Protein 5GPY (pdb70)

B-factor: mean 56.39, std 20.47, range [24.89, 163.99]

Sequence (278 aa):
VPAALKRLAKYVIRGFYGIEHALALDILIRNSCVKEEDMLELLKFDRKQLRSVLNNLKGDKFIKCRMRVETAADGKTTRHNYYFINYRTLVNVVKYKLDHMRRRIETDERDSTNRASFKCPVCSSTFTDLEANQLFDPMTGTFRCTFCHTEVEEDTLLARFNEQIEPIYALLRETEDKYNVRDKKALLRLLDQHDQRGLGGILLEDIEEALPNSQKAVKALGDQILFVNRPDKKKILFFNDKSCQFSVDEEFQKLWRSVTVDSMDEEKIEEYLKRQGI

Foldseek 3Di:
DDPLLVVLVLVVCPPPHDPLLNLLVVVLSVPAKAWLVVSCVVVVDDPVRSVVSVVVCVVLPQKDWDWDWDQDPVRDIDITIIMHGDSVSNLVSVCVVLVVVLVVQVVVVVCLQQPQFKAAPPPGDTDGPVRQVVQADPVVRAGADPPPGGGIDGDNPNVVSCVVCVVSVVSSVVPPD/DDAQEALVSVLVVQVVCVVVVVDWDWPVVVCVNYPVVVVSVVVCPPQWDWDADPVRTIIIHGDDVPDDDDDDVVVVVVVVPDDDPVDDPVVVVVVCVVVPD

InterPro domains:
  IPR002853 Transcription initiation factor IIE subunit alpha, N-terminal [SM00531] (28-175)
  IPR013083 Zinc finger, RING/FYVE/PHD-type [G3DSA:3.30.40.10] (113-174)
  IPR013137 Zinc finger, TFIIB-type [PF08271] (127-175)
  IPR017919 Transcription factor TFE/TFIIEalpha HTH domain [PS51344] (14-104)
  IPR021600 Transcription factor TFIIE alpha subunit, C-terminal [PF11521] (354-439)
  IPR024550 TFIIEalpha/SarR/Rpc3 HTH domain [PF02002] (16-123)
  IPR039997 Transcription factor E [PTHR13097] (8-436)

GO terms:
  GO:0016251 RNA polymerase II general transcription initiation factor activity (F, IDA)
  GO:0006366 transcription by RNA polymerase II (P, IDA)
  GO:0005669 transcription factor TFIID complex (C, IDA)
  GO:0006367 transcription initiation at RNA polymerase II promoter (P, TAS)
  GO:0005654 nucleoplasm (C, TAS)
  GO:0005515 protein binding (F, IPI)
  GO:0005654 nucleoplasm (C, IDA)
  GO:0005634 nucleus (C, IDA)
  GO:0051123 RNA polymerase II preinitiation complex assembly (P, IDA)
  GO:0005634 nucleus (C, EXP)

Radius of gyration: 26.6 Å; Cα contacts (8 Å, |Δi|>4): 359; chains: 2; bounding box: 56×51×81 Å

Nearest PDB structures (foldseek):
  5gpy-assembly1_A  TM=1.006E+00  e=1.080E-33  Homo sapiens
  7nw0-assembly1_W  TM=7.782E-01  e=8.402E-28  Homo sapiens
  7o75-assembly1_W  TM=7.528E-01  e=1.476E-15  Saccharomyces cerevisiae S288C
  7o4l-assembly1_W  TM=7.516E-01  e=2.370E-15  Saccharomyces cerevisiae S288C
  5oqm-assembly1_W  TM=7.714E-01  e=2.534E-14  Saccharomyces cerevisiae

Structure (mmCIF, N/CA/C/O backbone):
data_5GPY
#
_entry.id   5GPY
#
_cell.length_a   51.520
_cell.length_b   69.200
_cell.length_c   116.530
_cell.angle_alpha   90.00
_cell.angle_beta   90.00
_cell.angle_gamma   90.00
#
_symmetry.space_group_name_H-M   'P 21 21 21'
#
loop_
_entity.id
_entity.type
_entity.pdbx_description
1 polymer 'General transcription factor IIE subunit 1'
2 polymer 'Transcription initiation factor IIE subunit beta'
3 non-polymer 'ZINC ION'
4 water water
#
loop_
_atom_site.group_PDB
_atom_site.id
_atom_site.type_symbol
_atom_site.label_atom_id
_atom_site.label_alt_id
_atom_site.label_comp_id
_atom_site.label_asym_id
_atom_site.label_entity_id
_atom_site.label_seq_id
_atom_site.pdbx_PDB_ins_code
_atom_site.Cartn_x
_atom_site.Cartn_y
_atom_site.Cartn_z
_atom_site.occupancy
_atom_site.B_iso_or_equiv
_atom_site.auth_seq_id
_atom_site.auth_comp_id
_atom_site.auth_asym_id
_atom_site.auth_atom_id
_atom_site.pdbx_PDB_model_num
ATOM 1 N N . VAL A 1 13 ? 60.969 13.518 21.050 1.00 74.91 10 VAL A N 1
ATOM 2 C CA . VAL A 1 13 ? 59.857 13.358 21.989 1.00 73.87 10 VAL A CA 1
ATOM 3 C C . VAL A 1 13 ? 59.436 11.900 22.120 1.00 72.59 10 VAL A C 1
ATOM 4 O O . VAL A 1 13 ? 59.048 11.276 21.136 1.00 75.37 10 VAL A O 1
ATOM 8 N N . PRO A 1 14 ? 59.512 11.356 23.344 1.00 69.32 11 PRO A N 1
ATOM 9 C CA . PRO A 1 14 ? 59.137 9.969 23.643 1.00 69.77 11 PRO A CA 1
ATOM 10 C C . PRO A 1 14 ? 57.735 9.635 23.152 1.00 68.09 11 PRO A C 1
ATOM 11 O O . PRO A 1 14 ? 56.826 10.453 23.301 1.00 65.18 11 PRO A O 1
ATOM 15 N N . ALA A 1 15 ? 57.570 8.448 22.576 1.00 69.05 12 ALA A N 1
ATOM 16 C CA . ALA A 1 15 ? 56.297 8.039 21.992 1.00 62.53 12 ALA A CA 1
ATOM 17 C C . ALA A 1 15 ? 55.169 8.036 23.024 1.00 61.05 12 ALA A C 1
ATOM 18 O O . ALA A 1 15 ? 54.020 8.359 22.699 1.00 62.68 12 ALA A O 1
ATOM 20 N N . ALA A 1 16 ? 55.505 7.679 24.262 1.00 57.33 13 ALA A N 1
ATOM 21 C CA . ALA A 1 16 ? 54.517 7.577 25.338 1.00 62.35 13 ALA A CA 1
ATOM 22 C C . ALA A 1 16 ? 53.949 8.940 25.738 1.00 60.72 13 ALA A C 1
ATOM 23 O O . ALA A 1 16 ? 52.791 9.036 26.124 1.00 62.40 13 ALA A O 1
ATOM 25 N N . LEU A 1 17 ? 54.772 9.983 25.653 1.00 61.18 14 LEU A N 1
ATOM 26 C CA . LEU A 1 17 ? 54.314 11.354 25.867 1.00 52.77 14 LEU A CA 1
ATOM 27 C C . LEU A 1 17 ? 53.330 11.766 24.797 1.00 49.79 14 LEU A C 1
ATOM 28 O O . LEU A 1 17 ? 52.327 12.425 25.072 1.00 45.82 14 LEU A O 1
ATOM 33 N N . LYS A 1 18 ? 53.640 11.398 23.558 1.00 46.63 15 LYS A N 1
ATOM 34 C CA . LYS A 1 18 ? 52.789 11.759 22.439 1.00 44.61 15 LYS A CA 1
ATOM 35 C C . LYS A 1 18 ? 51.448 11.076 22.613 1.00 38.72 15 LYS A C 1
ATOM 36 O O . LYS A 1 18 ? 50.402 11.689 22.416 1.00 37.64 15 LYS A O 1
ATOM 42 N N . ARG A 1 19 ? 51.485 9.806 22.999 1.00 39.44 16 ARG A N 1
ATOM 43 C CA . ARG A 1 19 ? 50.262 9.029 23.127 1.00 42.15 16 ARG A CA 1
ATOM 44 C C . ARG A 1 19 ? 49.411 9.556 24.276 1.00 43.95 16 ARG A C 1
ATOM 45 O O . ARG A 1 19 ? 48.202 9.667 24.143 1.00 42.23 16 ARG A O 1
ATOM 53 N N . LEU A 1 20 ? 50.043 9.882 25.401 1.00 45.17 17 LEU A N 1
ATOM 54 C CA . LEU A 1 20 ? 49.309 10.479 26.510 1.00 44.53 17 LEU A CA 1
ATOM 55 C C . LEU A 1 20 ? 48.529 11.694 26.046 1.00 36.77 17 LEU A C 1
ATOM 56 O O . LEU A 1 20 ? 47.320 11.776 26.259 1.00 37.12 17 LEU A O 1
ATOM 61 N N . ALA A 1 21 ? 49.216 12.630 25.400 1.00 35.07 18 ALA A N 1
ATOM 62 C CA . ALA A 1 21 ? 48.571 13.833 24.909 1.00 36.01 18 ALA A CA 1
ATOM 63 C C . ALA A 1 21 ? 47.449 13.518 23.916 1.00 41.84 18 ALA A C 1
ATOM 64 O O . ALA A 1 21 ? 46.386 14.157 23.957 1.00 34.62 18 ALA A O 1
ATOM 66 N N . LYS A 1 22 ? 47.668 12.539 23.038 1.00 42.57 19 LYS A N 1
ATOM 67 C CA . LYS A 1 22 ? 46.645 12.192 22.038 1.00 46.40 19 LYS A CA 1
ATOM 68 C C . LYS A 1 22 ? 45.405 11.583 22.698 1.00 44.87 19 LYS A C 1
ATOM 69 O O . LYS A 1 22 ? 44.270 11.890 22.332 1.00 43.42 19 LYS A O 1
ATOM 75 N N . TYR A 1 23 ? 45.629 10.700 23.659 1.00 42.15 20 TYR A N 1
ATOM 76 C CA . TYR A 1 23 ? 44.525 10.090 24.393 1.00 46.93 20 TYR A CA 1
ATOM 77 C C . TYR A 1 23 ? 43.731 11.148 25.160 1.00 42.42 20 TYR A C 1
ATOM 78 O O . TYR A 1 23 ? 42.496 11.215 25.066 1.00 39.05 20 TYR A O 1
ATOM 87 N N . VAL A 1 24 ? 44.444 11.978 25.912 1.00 39.78 21 VAL A N 1
ATOM 88 C CA . VAL A 1 24 ? 43.775 12.951 26.772 1.00 41.91 21 VAL A CA 1
ATOM 89 C C . VAL A 1 24 ? 42.989 13.976 25.921 1.00 38.82 21 VAL A C 1
ATOM 90 O O . VAL A 1 24 ? 41.857 14.333 26.244 1.00 35.25 21 VAL A O 1
ATOM 94 N N . ILE A 1 25 ? 43.555 14.408 24.805 1.00 30.04 22 ILE A N 1
ATOM 95 C CA . ILE A 1 25 ? 42.866 15.412 24.001 1.00 29.00 22 ILE A CA 1
ATOM 96 C C . ILE A 1 25 ? 41.584 14.825 23.414 1.00 33.41 22 ILE A C 1
ATOM 97 O O . ILE A 1 25 ? 40.589 15.533 23.272 1.00 39.26 22 ILE A O 1
ATOM 102 N N . ARG A 1 26 ? 41.584 13.531 23.107 1.00 36.96 23 ARG A N 1
ATOM 103 C CA . ARG A 1 26 ? 40.410 12.913 22.491 1.00 42.02 23 ARG A CA 1
ATOM 104 C C . ARG A 1 26 ? 39.327 12.673 23.530 1.00 42.40 23 ARG A C 1
ATOM 105 O O . ARG A 1 26 ? 38.132 12.827 23.261 1.00 44.67 23 ARG A O 1
ATOM 113 N N . GLY A 1 27 ? 39.757 12.278 24.721 1.00 41.14 24 GLY A N 1
ATOM 114 C CA . GLY A 1 27 ? 38.829 11.955 25.793 1.00 46.66 24 GLY A CA 1
ATOM 115 C C . GLY A 1 27 ? 38.093 13.144 26.390 1.00 42.07 24 GLY A C 1
ATOM 116 O O . GLY A 1 27 ? 36.913 13.027 26.757 1.00 45.32 24 GLY A O 1
ATOM 117 N N . PHE A 1 28 ? 38.773 14.286 26.482 1.00 38.95 25 PHE A N 1
ATOM 118 C CA . PHE A 1 28 ? 38.258 15.399 27.282 1.00 40.70 25 PHE A CA 1
ATOM 119 C C . PHE A 1 28 ? 38.064 16.717 26.528 1.00 43.65 25 PHE A C 1
ATOM 120 O O . PHE A 1 28 ? 37.565 17.679 27.109 1.00 48.65 25 PHE A O 1
ATOM 128 N N . TYR A 1 29 ? 38.428 16.749 25.242 1.00 33.28 26 TYR A N 1
ATOM 129 C CA . TYR A 1 29 ? 38.255 17.935 24.394 1.00 38.75 26 TYR A CA 1
ATOM 130 C C . TYR A 1 29 ? 37.579 17.516 23.068 1.00 44.87 26 TYR A C 1
ATOM 131 O O . TYR A 1 29 ? 37.498 16.331 22.757 1.00 51.44 26 TYR A O 1
ATOM 140 N N . GLY A 1 30 ? 37.069 18.470 22.302 1.00 46.15 27 GLY A N 1
ATOM 141 C CA . GLY A 1 30 ? 36.412 18.158 21.029 1.00 43.64 27 GLY A CA 1
ATOM 142 C C . GLY A 1 30 ? 37.301 17.642 19.887 1.00 36.73 27 GLY A C 1
ATOM 143 O O . GLY A 1 30 ? 38.528 17.589 20.000 1.00 38.95 27 GLY A O 1
ATOM 144 N N . ILE A 1 31 ? 36.663 17.224 18.792 1.00 46.34 28 ILE A N 1
ATOM 145 C CA . ILE A 1 31 ? 37.373 16.836 17.569 1.00 35.59 28 ILE A CA 1
ATOM 146 C C . ILE A 1 31 ? 38.332 17.943 17.143 1.00 34.15 28 ILE A C 1
ATOM 147 O O . ILE A 1 31 ? 39.479 17.687 16.770 1.00 34.80 28 ILE A O 1
ATOM 152 N N . GLU A 1 32 ? 37.849 19.182 17.206 1.00 32.40 29 GLU A N 1
ATOM 153 C CA . GLU A 1 32 ? 38.619 20.335 16.750 1.00 40.42 29 GLU A CA 1
ATOM 154 C C . GLU A 1 32 ? 39.937 20.450 17.463 1.00 39.64 29 GLU A C 1
ATOM 155 O O . GLU A 1 32 ? 40.945 20.822 16.869 1.00 32.05 29 GLU A O 1
ATOM 161 N N . HIS A 1 33 ? 39.911 20.150 18.757 1.00 32.91 30 HIS A N 1
ATOM 162 C CA . HIS A 1 33 ? 41.092 20.240 19.596 1.00 31.57 30 HIS A CA 1
ATOM 163 C C . HIS A 1 33 ? 42.066 19.135 19.236 1.00 31.97 30 HIS A C 1
ATOM 164 O O . HIS A 1 33 ? 43.277 19.348 19.212 1.00 30.31 30 HIS A O 1
ATOM 171 N N . ALA A 1 34 ? 41.533 17.947 18.970 1.00 26.73 31 ALA A N 1
ATOM 172 C CA . ALA A 1 34 ? 42.373 16.802 18.642 1.00 27.04 31 ALA A CA 1
ATOM 173 C C . ALA A 1 34 ? 43.130 17.051 17.346 1.00 34.18 31 ALA A C 1
ATOM 174 O O . ALA A 1 34 ? 44.335 16.769 17.264 1.00 31.51 31 ALA A O 1
ATOM 176 N N . LEU A 1 35 ? 42.425 17.576 16.339 1.00 29.01 32 LEU A N 1
ATOM 177 C CA . LEU A 1 35 ? 43.026 17.822 15.028 1.00 26.87 32 LEU A CA 1
ATOM 178 C C . LEU A 1 35 ? 44.057 18.918 15.082 1.00 29.85 32 LEU A C 1
ATOM 179 O O . LEU A 1 35 ? 45.118 18.801 14.460 1.00 32.21 32 LEU A O 1
ATOM 184 N N . ALA A 1 36 ? 43.766 19.978 15.838 1.00 30.96 33 ALA A N 1
ATOM 185 C CA . ALA A 1 36 ? 44.768 21.026 16.047 1.00 32.32 33 ALA A CA 1
ATOM 186 C C . ALA A 1 36 ? 46.001 20.442 16.717 1.00 36.47 33 ALA A C 1
ATOM 187 O O . ALA A 1 36 ? 47.132 20.687 16.286 1.00 31.74 33 ALA A O 1
ATOM 189 N N . LEU A 1 37 ? 45.800 19.657 17.773 1.00 36.13 34 LEU A N 1
ATOM 190 C CA . LEU A 1 37 ? 46.950 19.092 18.484 1.00 32.37 34 LEU A CA 1
ATOM 191 C C . LEU A 1 37 ? 47.782 18.127 17.611 1.00 31.94 34 LEU A C 1
ATOM 192 O O . LEU A 1 37 ? 48.986 18.019 17.800 1.00 34.73 34 LEU A O 1
ATOM 197 N N . ASP A 1 38 ? 47.142 17.423 16.674 1.00 28.67 35 ASP A N 1
ATOM 198 C CA . ASP A 1 38 ? 47.845 16.502 15.774 1.00 35.46 35 ASP A CA 1
ATOM 199 C C . ASP A 1 38 ? 48.977 17.191 15.009 1.00 33.19 35 ASP A C 1
ATOM 200 O O . ASP A 1 38 ? 50.018 16.598 14.724 1.00 30.54 35 ASP A O 1
ATOM 205 N N . ILE A 1 39 ? 48.740 18.446 14.666 1.00 32.78 36 ILE A N 1
ATOM 206 C CA . ILE A 1 39 ? 49.681 19.249 13.910 1.00 34.12 36 ILE A CA 1
ATOM 207 C C . ILE A 1 39 ? 50.895 19.550 14.765 1.00 36.90 36 ILE A C 1
ATOM 208 O O . ILE A 1 39 ? 52.042 19.475 14.309 1.00 35.53 36 ILE A O 1
ATOM 213 N N . LEU A 1 40 ? 50.627 19.868 16.024 1.00 30.62 37 LEU A N 1
ATOM 214 C CA . LEU A 1 40 ? 51.669 20.177 16.987 1.00 31.89 37 LEU A CA 1
ATOM 215 C C . LEU A 1 40 ? 52.411 18.919 17.422 1.00 34.67 37 LEU A C 1
ATOM 216 O O . LEU A 1 40 ? 53.486 18.996 18.006 1.00 43.72 37 LEU A O 1
ATOM 221 N N . ILE A 1 41 ? 51.837 17.752 17.148 1.00 35.62 38 ILE A N 1
ATOM 222 C CA . ILE A 1 41 ? 52.555 16.512 17.387 1.00 40.05 38 ILE A CA 1
ATOM 223 C C . ILE A 1 41 ? 53.439 16.179 16.186 1.00 46.54 38 ILE A C 1
ATOM 224 O O . ILE A 1 41 ? 54.580 15.777 16.357 1.00 52.95 38 ILE A O 1
ATOM 229 N N . ARG A 1 42 ? 52.921 16.379 14.977 1.00 42.66 39 ARG A N 1
ATOM 230 C CA . ARG A 1 42 ? 53.715 16.215 13.753 1.00 44.75 39 ARG A CA 1
ATOM 231 C C . ARG A 1 42 ? 54.937 17.119 13.717 1.00 38.93 39 ARG A C 1
ATOM 232 O O . ARG A 1 42 ? 56.006 16.719 13.274 1.00 38.66 39 ARG A O 1
ATOM 240 N N . ASN A 1 43 ? 54.755 18.364 14.141 1.00 38.84 40 ASN A N 1
ATOM 241 C CA . ASN A 1 43 ? 55.807 19.373 14.052 1.00 42.95 40 ASN A CA 1
ATOM 242 C C . ASN A 1 43 ? 56.039 20.014 15.420 1.00 47.37 40 ASN A C 1
ATOM 243 O O . ASN A 1 43 ? 55.087 20.258 16.149 1.00 49.73 40 ASN A O 1
ATOM 248 N N . SER A 1 44 ? 57.286 20.302 15.770 1.00 55.05 41 SER A N 1
ATOM 249 C CA . SER A 1 44 ? 57.570 20.825 17.105 1.00 60.47 41 SER A CA 1
ATOM 250 C C . SER A 1 44 ? 56.881 22.172 17.319 1.00 57.29 41 SER A C 1
ATOM 251 O O . SER A 1 44 ? 56.163 22.363 18.291 1.00 58.86 41 SER A O 1
ATOM 254 N N . CYS A 1 45 ? 57.069 23.078 16.372 1.00 52.90 42 CYS A N 1
ATOM 255 C CA . CYS A 1 45 ? 56.634 24.459 16.504 1.00 46.43 42 CYS A CA 1
ATOM 256 C C . CYS A 1 45 ? 55.870 24.890 15.237 1.00 48.84 42 CYS A C 1
ATOM 257 O O . CYS A 1 45 ? 56.419 24.785 14.144 1.00 43.36 42 CYS A O 1
ATOM 260 N N . VAL A 1 46 ? 54.618 25.345 15.357 1.00 38.46 43 VAL A N 1
ATOM 261 C CA . VAL A 1 46 ? 53.854 25.739 14.160 1.00 35.99 43 VAL A CA 1
ATOM 262 C C . VAL A 1 46 ? 53.147 27.101 14.266 1.00 39.60 43 VAL A C 1
ATOM 263 O O . VAL A 1 46 ? 52.506 27.413 15.276 1.00 40.04 43 VAL A O 1
ATOM 267 N N . LYS A 1 47 ? 53.287 27.905 13.217 1.00 35.55 44 LYS A N 1
ATOM 268 C CA . LYS A 1 47 ? 52.563 29.179 13.054 1.00 42.62 44 LYS A CA 1
ATOM 269 C C . LYS A 1 47 ? 51.053 28.990 13.065 1.00 37.78 44 LYS A C 1
ATOM 270 O O . LYS A 1 47 ? 50.540 28.081 12.425 1.00 38.50 44 LYS A O 1
ATOM 276 N N . GLU A 1 48 ? 50.341 29.865 13.768 1.00 43.02 45 GLU A N 1
ATOM 277 C CA . GLU A 1 48 ? 48.880 29.803 13.808 1.00 38.84 45 GLU A CA 1
ATOM 278 C C . GLU A 1 48 ? 48.288 29.881 12.397 1.00 34.09 45 GLU A C 1
ATOM 279 O O . GLU A 1 48 ? 47.351 29.152 12.062 1.00 38.29 45 GLU A O 1
ATOM 285 N N . GLU A 1 49 ? 48.849 30.762 11.576 1.00 36.52 46 GLU A N 1
ATOM 286 C CA . GLU A 1 49 ? 48.450 30.899 10.174 1.00 38.37 46 GLU A CA 1
ATOM 287 C C . GLU A 1 49 ? 48.580 29.593 9.393 1.00 39.93 46 GLU A C 1
ATOM 288 O O . GLU A 1 49 ? 47.690 29.225 8.619 1.00 38.37 46 GLU A O 1
ATOM 294 N N . ASP A 1 50 ? 49.690 28.887 9.586 1.00 37.28 47 ASP A N 1
ATOM 295 C CA . ASP A 1 50 ? 49.846 27.591 8.934 1.00 32.51 47 ASP A CA 1
ATOM 296 C C . ASP A 1 50 ? 48.816 26.614 9.448 1.00 35.56 47 ASP A C 1
ATOM 297 O O . ASP A 1 50 ? 48.231 25.873 8.660 1.00 36.52 47 ASP A O 1
ATOM 302 N N . MET A 1 51 ? 48.580 26.606 10.767 1.00 33.97 48 MET A N 1
ATOM 303 C CA . MET A 1 51 ? 47.562 25.719 11.316 1.00 28.14 48 MET A CA 1
ATOM 304 C C . MET A 1 51 ? 46.197 26.052 10.708 1.00 28.84 48 MET A C 1
ATOM 305 O O . MET A 1 51 ? 45.382 25.178 10.434 1.00 32.46 48 MET A O 1
ATOM 310 N N . LEU A 1 52 ? 45.953 27.338 10.520 1.00 31.79 49 LEU A N 1
ATOM 311 C CA . LEU A 1 52 ? 44.674 27.801 10.027 1.00 33.91 49 LEU A CA 1
ATOM 312 C C . LEU A 1 52 ? 44.436 27.270 8.621 1.00 35.85 49 LEU A C 1
ATOM 313 O O . LEU A 1 52 ? 43.391 26.696 8.332 1.00 38.33 49 LEU A O 1
ATOM 318 N N . GLU A 1 53 ? 45.435 27.413 7.763 1.00 34.12 50 GLU A N 1
ATOM 319 C CA . GLU A 1 53 ? 45.298 26.968 6.387 1.00 34.99 50 GLU A CA 1
ATOM 320 C C . GLU A 1 53 ? 45.180 25.462 6.299 1.00 34.64 50 GLU A C 1
ATOM 321 O O . GLU A 1 53 ? 44.475 24.942 5.444 1.00 38.21 50 GLU A O 1
ATOM 327 N N . LEU A 1 54 ? 45.861 24.756 7.189 1.00 33.39 51 LEU A N 1
ATOM 328 C CA . LEU A 1 54 ? 45.810 23.296 7.148 1.00 35.23 51 LEU A CA 1
ATOM 329 C C . LEU A 1 54 ? 44.441 22.796 7.562 1.00 34.77 51 LEU A C 1
ATOM 330 O O . LEU A 1 54 ? 43.885 21.920 6.922 1.00 38.43 51 LEU A O 1
ATOM 335 N N . LEU A 1 55 ? 43.901 23.357 8.638 1.00 34.65 52 LEU A N 1
ATOM 336 C CA . LEU A 1 55 ? 42.652 22.853 9.203 1.00 29.73 52 LEU A CA 1
ATOM 337 C C . LEU A 1 55 ? 41.387 23.338 8.481 1.00 34.90 52 LEU A C 1
ATOM 338 O O . LEU A 1 55 ? 40.360 22.672 8.545 1.00 34.69 52 LEU A O 1
ATOM 343 N N . LYS A 1 56 ? 41.467 24.504 7.826 1.00 31.08 53 LYS A N 1
ATOM 344 C CA . LYS A 1 56 ? 40.331 25.138 7.126 1.00 31.95 53 LYS A CA 1
ATOM 345 C C . LYS A 1 56 ? 39.260 25.625 8.098 1.00 35.05 53 LYS A C 1
ATOM 346 O O . LYS A 1 56 ? 38.107 25.864 7.711 1.00 36.46 53 LYS A O 1
ATOM 352 N N . PHE A 1 57 ? 39.646 25.756 9.363 1.00 33.42 54 PHE A N 1
ATOM 353 C CA . PHE A 1 57 ? 38.791 26.352 10.369 1.00 35.15 54 PHE A CA 1
ATOM 354 C C . PHE A 1 57 ? 38.566 27.812 10.047 1.00 37.40 54 PHE A C 1
ATOM 355 O O . PHE A 1 57 ? 39.365 28.428 9.344 1.00 40.32 54 PHE A O 1
ATOM 363 N N . ASP A 1 58 ? 37.490 28.375 10.583 1.00 43.88 55 ASP A N 1
ATOM 364 C CA . ASP A 1 58 ? 37.327 29.820 10.619 1.00 43.25 55 ASP A CA 1
ATOM 365 C C . ASP A 1 58 ? 38.391 30.397 11.564 1.00 42.60 55 ASP A C 1
ATOM 366 O O . ASP A 1 58 ? 38.881 29.699 12.453 1.00 41.52 55 ASP A O 1
ATOM 371 N N . ARG A 1 59 ? 38.772 31.654 11.363 1.00 47.39 56 ARG A N 1
ATOM 372 C CA . ARG A 1 59 ? 39.809 32.297 12.185 1.00 42.88 56 ARG A CA 1
ATOM 373 C C . ARG A 1 59 ? 39.474 32.335 13.696 1.00 45.78 56 ARG A C 1
ATOM 374 O O . ARG A 1 59 ? 40.289 31.928 14.537 1.00 45.94 56 ARG A O 1
ATOM 382 N N . LYS A 1 60 ? 38.284 32.819 14.038 1.00 46.71 57 LYS A N 1
ATOM 383 C CA . LYS A 1 60 ? 37.844 32.853 15.428 1.00 51.24 57 LYS A CA 1
ATOM 384 C C . LYS A 1 60 ? 37.686 31.446 15.985 1.00 53.63 57 LYS A C 1
ATOM 385 O O . LYS A 1 60 ? 37.997 31.192 17.155 1.00 51.96 57 LYS A O 1
ATOM 391 N N . GLN A 1 61 ? 37.209 30.527 15.151 1.00 50.38 58 GLN A N 1
ATOM 392 C CA . GLN A 1 61 ? 37.075 29.130 15.573 1.00 47.35 58 GLN A CA 1
ATOM 393 C C . GLN A 1 61 ? 38.410 28.531 16.012 1.00 46.55 58 GLN A C 1
ATOM 394 O O . GLN A 1 61 ? 38.486 27.863 17.037 1.00 42.81 58 GLN A O 1
ATOM 400 N N . LEU A 1 62 ? 39.465 28.762 15.234 1.00 47.38 59 LEU A N 1
ATOM 401 C CA . LEU A 1 62 ? 40.771 28.213 15.593 1.00 41.10 59 LEU A CA 1
ATOM 402 C C . LEU A 1 62 ? 41.323 28.884 16.840 1.00 40.05 59 LEU A C 1
ATOM 403 O O . LEU A 1 62 ? 41.791 28.205 17.748 1.00 38.92 59 LEU A O 1
ATOM 408 N N . ARG A 1 63 ? 41.278 30.214 16.864 1.00 41.00 60 ARG A N 1
ATOM 409 C CA . ARG A 1 63 ? 41.802 31.004 17.972 1.00 40.15 60 ARG A CA 1
ATOM 410 C C . ARG A 1 63 ? 41.171 30.564 19.295 1.00 44.61 60 ARG A C 1
ATOM 411 O O . ARG A 1 63 ? 41.856 30.422 20.310 1.00 40.12 60 ARG A O 1
ATOM 419 N N . SER A 1 64 ? 39.867 30.313 19.262 1.00 42.54 61 SER A N 1
ATOM 420 C CA . SER A 1 64 ? 39.147 29.813 20.424 1.00 48.12 61 SER A CA 1
ATOM 421 C C . SER 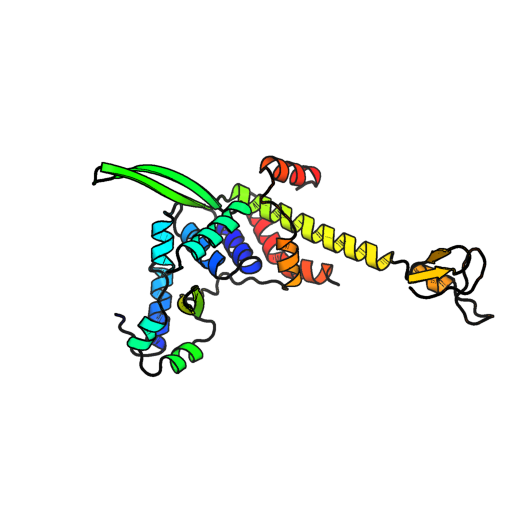A 1 64 ? 39.635 28.430 20.859 1.00 47.28 61 SER A C 1
ATOM 422 O O . SER A 1 64 ? 39.770 28.151 22.057 1.00 38.96 61 SER A O 1
ATOM 425 N N . VAL A 1 65 ? 39.914 27.557 19.897 1.00 39.29 62 VAL A N 1
ATOM 426 C CA . VAL A 1 65 ? 40.461 26.250 20.243 1.00 34.09 62 VAL A CA 1
ATOM 427 C C . VAL A 1 65 ? 41.857 26.423 20.863 1.00 40.32 62 VAL A C 1
ATOM 428 O O . VAL A 1 65 ? 42.178 25.844 21.905 1.00 40.32 62 VAL A O 1
ATOM 432 N N . LEU A 1 66 ? 42.684 27.248 20.244 1.00 38.14 63 LEU A N 1
ATOM 433 C CA . LEU A 1 66 ? 44.028 27.441 20.761 1.00 40.70 63 LEU A CA 1
ATOM 434 C C . LEU A 1 66 ? 43.974 28.109 22.137 1.00 43.63 63 LEU A C 1
ATOM 435 O O . LEU A 1 66 ? 44.777 27.798 23.007 1.00 44.21 63 LEU A O 1
ATOM 440 N N . ASN A 1 67 ? 43.016 29.010 22.337 1.00 43.53 64 ASN A N 1
ATOM 441 C CA . ASN A 1 67 ? 42.908 29.731 23.601 1.00 45.68 64 ASN A CA 1
ATOM 442 C C . ASN A 1 67 ? 42.581 28.780 24.746 1.00 47.33 64 ASN A C 1
ATOM 443 O O . ASN A 1 67 ? 43.057 28.930 25.876 1.00 45.37 64 ASN A O 1
ATOM 448 N N . ASN A 1 68 ? 41.755 27.801 24.426 1.00 43.71 65 ASN A N 1
ATOM 449 C CA . ASN A 1 68 ? 41.340 26.783 25.356 1.00 44.71 65 ASN A CA 1
ATOM 450 C C . ASN A 1 68 ? 42.503 25.868 25.731 1.00 45.76 65 ASN A C 1
ATOM 451 O O . ASN A 1 68 ? 42.705 25.551 26.910 1.00 41.99 65 ASN A O 1
ATOM 456 N N . LEU A 1 69 ? 43.272 25.444 24.732 1.00 39.30 66 LEU A N 1
ATOM 457 C CA . LEU A 1 69 ? 44.402 24.570 24.996 1.00 37.22 66 LEU A CA 1
ATOM 458 C C . LEU A 1 69 ? 45.527 25.282 25.742 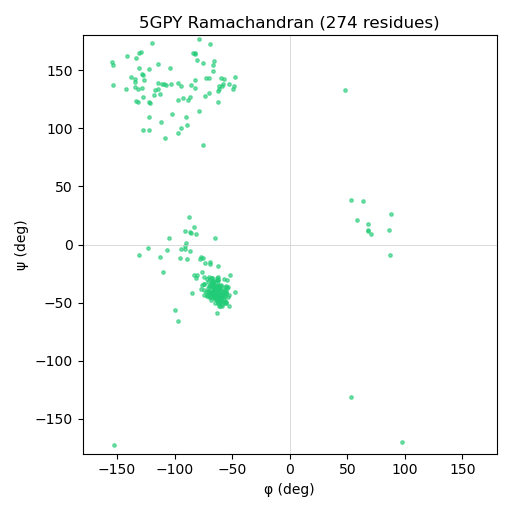1.00 41.81 66 LEU A C 1
ATOM 459 O O . LEU A 1 69 ? 46.266 24.664 26.517 1.00 44.33 66 LEU A O 1
ATOM 464 N N . LYS A 1 70 ? 45.651 26.585 25.516 1.00 45.92 67 LYS A N 1
ATOM 465 C CA . LYS A 1 70 ? 46.647 27.399 26.207 1.00 47.55 67 LYS A CA 1
ATOM 466 C C . LYS A 1 70 ? 46.230 27.658 27.664 1.00 46.10 67 LYS A C 1
ATOM 467 O O . LYS A 1 70 ? 47.062 27.746 28.573 1.00 51.23 67 LYS A O 1
ATOM 473 N N . GLY A 1 71 ? 44.929 27.777 27.885 1.00 42.17 68 GLY A N 1
ATOM 474 C CA . GLY A 1 71 ? 44.408 27.993 29.216 1.00 44.12 68 GLY A CA 1
ATOM 475 C C . GLY A 1 71 ? 44.586 26.773 30.102 1.00 50.72 68 GLY A C 1
ATOM 476 O O . GLY A 1 71 ? 44.825 26.892 31.313 1.00 50.41 68 GLY A O 1
ATOM 477 N N . ASP A 1 72 ? 44.451 25.596 29.500 1.00 38.60 69 ASP A N 1
ATOM 478 C CA . ASP A 1 72 ? 44.635 24.332 30.210 1.00 37.78 69 ASP A CA 1
ATOM 479 C C . ASP A 1 72 ? 46.106 23.929 30.194 1.00 41.15 69 ASP A C 1
ATOM 480 O O . ASP A 1 72 ? 46.462 22.804 30.549 1.00 41.30 69 ASP A O 1
ATOM 485 N N . LYS A 1 73 ? 46.945 24.870 29.768 1.00 40.57 70 LYS A N 1
ATOM 486 C CA . LYS A 1 73 ? 48.388 24.708 29.738 1.00 40.31 70 LYS A CA 1
ATOM 487 C C . LYS A 1 73 ? 48.913 23.539 28.896 1.00 40.06 70 LYS A C 1
ATOM 488 O O . LYS A 1 73 ? 50.039 23.099 29.097 1.00 42.45 70 LYS A O 1
ATOM 494 N N . PHE A 1 74 ? 48.121 23.039 27.952 1.00 42.69 71 PHE A N 1
ATOM 495 C CA . PHE A 1 74 ? 48.608 21.976 27.067 1.00 41.19 71 PHE A CA 1
ATOM 496 C C . PHE A 1 74 ? 49.584 22.514 26.028 1.00 43.61 71 PHE A C 1
ATOM 497 O O . PHE A 1 74 ? 50.498 21.812 25.587 1.00 44.15 71 PHE A O 1
ATOM 505 N N . ILE A 1 75 ? 49.352 23.741 25.579 1.00 45.77 72 ILE A N 1
ATOM 506 C CA . ILE A 1 75 ? 50.196 24.308 24.538 1.00 40.05 72 ILE A CA 1
ATOM 507 C C . ILE A 1 75 ? 50.609 25.681 24.984 1.00 43.48 72 ILE A C 1
ATOM 508 O O . ILE A 1 75 ? 49.916 26.320 25.789 1.00 34.61 72 ILE A O 1
ATOM 513 N N . LYS A 1 76 ? 51.770 26.101 24.504 1.00 39.83 73 LYS A N 1
ATOM 514 C CA . LYS A 1 76 ? 52.257 27.444 24.756 1.00 41.79 73 LYS A CA 1
ATOM 515 C C . LYS A 1 76 ? 52.427 28.158 23.433 1.00 49.20 73 LYS A C 1
ATOM 516 O O . LYS A 1 76 ? 52.286 27.554 22.360 1.00 51.61 73 LYS A O 1
ATOM 522 N N . CYS A 1 77 ? 52.735 29.443 23.529 1.00 50.41 74 CYS A N 1
ATOM 523 C CA . CYS A 1 77 ? 52.803 30.341 22.391 1.00 50.18 74 CYS A CA 1
ATOM 524 C C . CYS A 1 77 ? 54.072 31.175 22.507 1.00 49.01 74 CYS A C 1
ATOM 525 O O . CYS A 1 77 ? 54.407 31.632 23.594 1.00 47.79 74 CYS A O 1
ATOM 528 N N . ARG A 1 78 ? 54.796 31.333 21.408 1.00 45.61 75 ARG A N 1
ATOM 529 C CA . ARG A 1 78 ? 55.889 32.292 21.340 1.00 52.83 75 ARG A CA 1
ATOM 530 C C . ARG A 1 78 ? 55.705 33.202 20.131 1.00 54.93 75 ARG A C 1
ATOM 531 O O . ARG A 1 78 ? 55.521 32.738 19.019 1.00 45.65 75 ARG A O 1
ATOM 539 N N . MET A 1 79 ? 55.727 34.505 20.359 1.00 56.91 76 MET A N 1
ATOM 540 C CA . MET A 1 79 ? 55.559 35.449 19.273 1.00 54.21 76 MET A CA 1
ATOM 541 C C . MET A 1 79 ? 56.886 35.655 18.568 1.00 53.43 76 MET A C 1
ATOM 542 O O . MET A 1 79 ? 57.939 35.664 19.200 1.00 50.07 76 MET A O 1
ATOM 547 N N . ARG A 1 80 ? 56.840 35.784 17.250 1.00 51.32 77 ARG A N 1
ATOM 548 C CA . ARG A 1 80 ? 57.992 36.267 16.513 1.00 58.77 77 ARG A CA 1
ATOM 549 C C . ARG A 1 80 ? 57.601 37.568 15.839 1.00 51.54 77 ARG A C 1
ATOM 550 O O . ARG A 1 80 ? 56.560 37.666 15.192 1.00 47.90 77 ARG A O 1
ATOM 558 N N . VAL A 1 81 ? 58.430 38.578 16.053 1.00 45.90 78 VAL A N 1
ATOM 559 C CA . VAL A 1 81 ? 58.175 39.911 15.551 1.00 44.08 78 VAL A CA 1
ATOM 560 C C . VAL A 1 81 ? 59.355 40.282 14.659 1.00 44.85 78 VAL A C 1
ATOM 561 O O . VAL A 1 81 ? 60.517 40.245 15.090 1.00 42.03 78 VAL A O 1
ATOM 565 N N . GLU A 1 82 ? 59.038 40.579 13.401 1.00 44.07 79 GLU A N 1
ATOM 566 C CA . GLU A 1 82 ? 60.016 40.785 12.330 1.00 45.46 79 GLU A CA 1
ATOM 567 C C . GLU A 1 82 ? 59.567 41.912 11.430 1.00 43.25 79 GLU A C 1
ATOM 568 O O . GLU A 1 82 ? 58.394 42.281 11.427 1.00 41.81 79 GLU A O 1
ATOM 574 N N . THR A 1 83 ? 60.494 42.446 10.646 1.00 46.11 80 THR A N 1
ATOM 575 C CA . THR A 1 83 ? 60.123 43.348 9.564 1.00 48.58 80 THR A CA 1
ATOM 576 C C . THR A 1 83 ? 59.856 42.525 8.317 1.00 50.00 80 THR A C 1
ATOM 577 O O . THR A 1 83 ? 60.714 41.760 7.906 1.00 50.54 80 THR A O 1
ATOM 581 N N . ALA A 1 84 ? 58.671 42.671 7.726 1.00 49.16 81 ALA A N 1
ATOM 582 C CA . ALA A 1 84 ? 58.311 41.906 6.543 1.00 48.50 81 ALA A CA 1
ATOM 583 C C . ALA A 1 84 ? 58.948 42.492 5.299 1.00 55.44 81 ALA A C 1
ATOM 584 O O . ALA A 1 84 ? 59.593 43.545 5.348 1.00 55.47 81 ALA A O 1
ATOM 586 N N . ALA A 1 85 ? 58.735 41.814 4.177 1.00 58.43 82 ALA A N 1
ATOM 587 C CA . ALA A 1 85 ? 59.300 42.249 2.906 1.00 58.02 82 ALA A CA 1
ATOM 588 C C . ALA A 1 85 ? 58.750 43.614 2.492 1.00 56.65 82 ALA A C 1
ATOM 589 O O . ALA A 1 85 ? 59.469 44.436 1.926 1.00 55.03 82 ALA A O 1
ATOM 591 N N . ASP A 1 86 ? 57.479 43.868 2.787 1.00 57.15 83 ASP A N 1
ATOM 592 C CA . ASP A 1 86 ? 56.903 45.169 2.461 1.00 57.67 83 ASP A CA 1
ATOM 593 C C . ASP A 1 86 ? 57.249 46.230 3.507 1.00 55.41 83 ASP A C 1
ATOM 594 O O . ASP A 1 86 ? 56.706 47.328 3.483 1.00 59.44 83 ASP A O 1
ATOM 599 N N . GLY A 1 87 ? 58.146 45.900 4.431 1.00 53.09 84 GLY A N 1
ATOM 600 C CA . GLY A 1 87 ? 58.618 46.875 5.400 1.00 51.55 84 GLY A CA 1
ATOM 601 C C . GLY A 1 87 ? 57.789 47.013 6.665 1.00 48.30 84 GLY A C 1
ATOM 602 O O . GLY A 1 87 ? 58.193 47.689 7.617 1.00 46.70 84 GLY A O 1
ATOM 603 N N . LYS A 1 88 ? 56.623 46.384 6.688 1.00 45.79 85 LYS A N 1
ATOM 604 C CA . LYS A 1 88 ? 55.748 46.520 7.843 1.00 49.31 85 LYS A CA 1
ATOM 605 C C . LYS A 1 88 ? 56.189 45.565 8.933 1.00 49.77 85 LYS A C 1
ATOM 606 O O . LYS A 1 88 ? 56.982 44.653 8.696 1.00 51.57 85 LYS A O 1
ATOM 612 N N . THR A 1 89 ? 55.692 45.791 10.139 1.00 48.48 86 THR A N 1
ATOM 613 C CA . THR A 1 89 ? 56.032 44.922 11.245 1.00 47.34 86 THR A CA 1
ATOM 614 C C . THR A 1 89 ? 55.078 43.747 11.222 1.00 50.01 86 THR A C 1
ATOM 615 O O . THR A 1 89 ? 53.878 43.906 11.005 1.00 44.44 86 THR A O 1
ATOM 619 N N . THR A 1 90 ? 55.644 42.570 11.446 1.00 49.49 87 THR A N 1
ATOM 620 C CA . THR A 1 90 ? 54.954 41.303 11.364 1.00 45.67 87 THR A CA 1
ATOM 621 C C . THR A 1 90 ? 54.941 40.609 12.727 1.00 46.76 87 THR A C 1
ATOM 622 O O . THR A 1 90 ? 55.974 40.534 13.381 1.00 53.44 87 THR A O 1
ATOM 626 N N . ARG A 1 91 ? 53.781 40.108 13.151 1.00 45.21 88 ARG A N 1
ATOM 627 C CA . ARG A 1 91 ? 53.661 39.384 14.421 1.00 51.37 88 ARG A CA 1
ATOM 628 C C . ARG A 1 91 ? 53.112 37.967 14.226 1.00 57.21 88 ARG A C 1
ATOM 629 O O . ARG A 1 91 ? 51.910 37.785 14.102 1.00 60.90 88 ARG A O 1
ATOM 637 N N . HIS A 1 92 ? 53.991 36.971 14.192 1.00 57.83 89 HIS A N 1
ATOM 638 C CA . HIS A 1 92 ? 53.578 35.567 14.086 1.00 57.46 89 HIS A CA 1
ATOM 639 C C . HIS A 1 92 ? 53.476 34.883 15.439 1.00 44.94 89 HIS A C 1
ATOM 640 O O . HIS A 1 92 ? 54.391 35.004 16.242 1.00 43.66 89 HIS A O 1
ATOM 647 N N . ASN A 1 93 ? 52.423 34.103 15.663 1.00 42.36 90 ASN A N 1
ATOM 648 C CA . ASN A 1 93 ? 52.327 33.271 16.870 1.00 44.48 90 ASN A CA 1
ATOM 649 C C . ASN A 1 93 ? 52.647 31.799 16.597 1.00 43.18 90 ASN A C 1
ATOM 650 O O . ASN A 1 93 ? 51.902 31.115 15.888 1.00 46.90 90 ASN A O 1
ATOM 655 N N . TYR A 1 94 ? 53.759 31.324 17.148 1.00 39.41 91 TYR A N 1
ATOM 656 C CA . TYR A 1 94 ? 54.190 29.941 16.966 1.00 45.76 91 TYR A CA 1
ATOM 657 C C . TYR A 1 94 ? 53.746 29.110 18.158 1.00 46.85 91 TYR A C 1
ATOM 658 O O . TYR A 1 94 ? 54.064 29.444 19.295 1.00 46.18 91 TYR A O 1
ATOM 667 N N . TYR A 1 95 ? 53.010 28.034 17.905 1.00 40.92 92 TYR A N 1
ATOM 668 C CA . TYR A 1 95 ? 52.516 27.200 18.996 1.00 43.52 92 TYR A CA 1
ATOM 669 C C . TYR A 1 95 ? 53.304 25.900 19.124 1.00 43.70 92 TYR A C 1
ATOM 670 O O . TYR A 1 95 ? 53.868 25.402 18.149 1.00 36.43 92 TYR A O 1
ATOM 679 N N . PHE A 1 96 ? 53.356 25.361 20.338 1.00 38.13 93 PHE A N 1
ATOM 680 C CA . PHE A 1 96 ? 54.009 24.079 20.561 1.00 38.27 93 PHE A CA 1
ATOM 681 C C . PHE A 1 96 ? 53.420 23.396 21.776 1.00 39.03 93 PHE A C 1
ATOM 682 O O . PHE A 1 96 ? 52.838 24.049 22.640 1.00 37.33 93 PHE A O 1
ATOM 690 N N . ILE A 1 97 ? 53.556 22.078 21.840 1.00 35.75 94 ILE A N 1
ATOM 691 C CA . ILE A 1 97 ? 53.072 21.363 23.004 1.00 38.82 94 ILE A CA 1
ATOM 692 C C . ILE A 1 97 ? 54.123 21.450 24.096 1.00 44.37 94 ILE A C 1
ATOM 693 O O . ILE A 1 97 ? 55.322 21.272 23.849 1.00 43.75 94 ILE A O 1
ATOM 698 N N . ASN A 1 98 ? 53.663 21.745 25.303 1.00 43.04 95 ASN A N 1
ATOM 699 C CA . ASN A 1 98 ? 54.545 21.872 26.454 1.00 44.49 95 ASN A CA 1
ATOM 700 C C . ASN A 1 98 ? 54.307 20.668 27.345 1.00 46.35 95 ASN A C 1
ATOM 701 O O . ASN A 1 98 ? 53.395 20.676 28.183 1.00 40.30 95 ASN A O 1
ATOM 706 N N . TYR A 1 99 ? 55.087 19.617 27.123 1.00 45.07 96 TYR A N 1
ATOM 707 C CA . TYR A 1 99 ? 54.782 18.326 27.717 1.00 50.34 96 TYR A CA 1
ATOM 708 C C . TYR A 1 99 ? 54.907 18.302 29.247 1.00 55.54 96 TYR A C 1
ATOM 709 O O . TYR A 1 99 ? 54.154 17.594 29.924 1.00 54.47 96 TYR A O 1
ATOM 718 N N . ARG A 1 100 ? 55.809 19.095 29.809 1.00 57.37 97 ARG A N 1
ATOM 719 C CA . ARG A 1 100 ? 55.943 19.066 31.257 1.00 57.44 97 ARG A CA 1
ATOM 720 C C . ARG A 1 100 ? 54.704 19.692 31.913 1.00 55.68 97 ARG A C 1
ATOM 721 O O . ARG A 1 100 ? 54.165 19.154 32.883 1.00 45.12 97 ARG A O 1
ATOM 729 N N . THR A 1 101 ? 54.214 20.798 31.369 1.00 56.94 98 THR A N 1
ATOM 730 C CA . THR A 1 101 ? 53.003 21.388 31.920 1.00 58.15 98 THR A CA 1
ATOM 731 C C . THR A 1 101 ? 51.755 20.541 31.619 1.00 54.13 98 THR A C 1
ATOM 732 O O . THR A 1 101 ? 50.824 20.498 32.433 1.00 50.43 98 THR A O 1
ATOM 736 N N . LEU A 1 102 ? 51.737 19.862 30.467 1.00 46.10 99 LEU A N 1
ATOM 737 C CA . LEU A 1 102 ? 50.580 19.045 30.088 1.00 45.66 99 LEU A CA 1
ATOM 738 C C . LEU A 1 102 ? 50.405 17.878 31.049 1.00 46.34 99 LEU A C 1
ATOM 739 O O . LEU A 1 102 ? 49.299 17.602 31.502 1.00 43.69 99 LEU A O 1
ATOM 744 N N . VAL A 1 103 ? 51.497 17.183 31.340 1.00 42.70 100 VAL A N 1
ATOM 745 C CA . VAL A 1 103 ? 51.461 16.058 32.246 1.00 40.45 100 VAL A CA 1
ATOM 746 C C . VAL A 1 103 ? 51.009 16.479 33.652 1.00 46.59 100 VAL A C 1
ATOM 747 O O . VAL A 1 103 ? 50.252 15.766 34.307 1.00 45.01 100 VAL A O 1
ATOM 751 N N . ASN A 1 104 ? 51.465 17.642 34.107 1.00 46.66 101 ASN A N 1
ATOM 752 C CA . ASN A 1 104 ? 51.069 18.143 35.420 1.00 52.16 101 ASN A CA 1
ATOM 753 C C . ASN A 1 104 ? 49.581 18.481 35.518 1.00 49.87 101 ASN A C 1
ATOM 754 O O . ASN A 1 104 ? 48.934 18.151 36.523 1.00 44.24 101 ASN A O 1
ATOM 759 N N . VAL A 1 105 ? 49.044 19.129 34.482 1.00 43.00 102 VAL A N 1
ATOM 760 C CA . VAL A 1 105 ? 47.635 19.522 34.480 1.00 39.37 102 VAL A CA 1
ATOM 761 C C . VAL A 1 105 ? 46.779 18.273 34.471 1.00 39.90 102 VAL A C 1
ATOM 762 O O . VAL A 1 105 ? 45.761 18.205 35.171 1.00 40.53 102 VAL A O 1
ATOM 766 N N . VAL A 1 106 ? 47.214 17.275 33.702 1.00 39.07 103 VAL A N 1
ATOM 767 C CA . VAL A 1 106 ? 46.498 16.008 33.622 1.00 38.25 103 VAL A CA 1
ATOM 768 C C . VAL A 1 106 ? 46.430 15.347 35.019 1.00 44.84 103 VAL A C 1
ATOM 769 O O . VAL A 1 106 ? 45.360 14.918 35.464 1.00 39.90 103 VAL A O 1
ATOM 773 N N . LYS A 1 107 ? 47.565 15.285 35.711 1.00 42.56 104 LYS A N 1
ATOM 774 C CA . LYS A 1 107 ? 47.589 14.709 37.048 1.00 45.38 104 LYS A CA 1
ATOM 775 C C . LYS A 1 107 ? 46.718 15.536 37.987 1.00 43.94 104 LYS A C 1
ATOM 776 O O . LYS A 1 107 ? 45.964 14.990 38.786 1.00 45.04 104 LYS A O 1
ATOM 782 N N . TYR A 1 108 ? 46.811 16.856 37.863 1.00 41.21 105 TYR A N 1
ATOM 783 C CA . TYR A 1 108 ? 46.054 17.764 38.720 1.00 42.31 105 TYR A CA 1
ATOM 784 C C . TYR A 1 108 ? 44.542 17.537 38.553 1.00 42.11 105 TYR A C 1
ATOM 785 O O . TYR A 1 108 ? 43.805 17.367 39.534 1.00 40.67 105 TYR A O 1
ATOM 794 N N . LYS A 1 109 ? 44.093 17.510 37.303 1.00 35.66 106 LYS A N 1
ATOM 795 C CA . LYS A 1 109 ? 42.692 17.308 37.008 1.00 38.46 106 LYS A CA 1
ATOM 796 C C . LYS A 1 109 ? 42.213 15.922 37.411 1.00 39.51 106 LYS A C 1
ATOM 797 O O .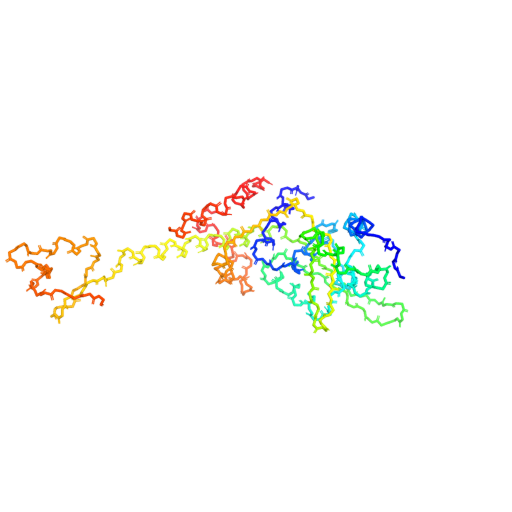 LYS A 1 109 ? 41.122 15.798 37.943 1.00 38.49 106 LYS A O 1
ATOM 803 N N . LEU A 1 110 ? 43.008 14.882 37.175 1.00 31.94 107 LEU A N 1
ATOM 804 C CA . LEU A 1 110 ? 42.537 13.542 37.510 1.00 34.11 107 LEU A CA 1
ATOM 805 C C . LEU A 1 110 ? 42.472 13.348 39.043 1.00 43.21 107 LEU A C 1
ATOM 806 O O . LEU A 1 110 ? 41.668 12.558 39.559 1.00 36.76 107 LEU A O 1
ATOM 811 N N . ASP A 1 111 ? 43.317 14.069 39.770 1.00 34.85 108 ASP A N 1
ATOM 812 C CA . ASP A 1 111 ? 43.374 13.875 41.207 1.00 34.48 108 ASP A CA 1
ATOM 813 C C . ASP A 1 111 ? 42.140 14.528 41.801 1.00 39.51 108 ASP A C 1
ATOM 814 O O . ASP A 1 111 ? 41.471 13.930 42.620 1.00 37.51 108 ASP A O 1
ATOM 819 N N . HIS A 1 112 ? 41.803 15.726 41.331 1.00 36.73 109 HIS A N 1
ATOM 820 C CA . HIS A 1 112 ? 40.613 16.421 41.810 1.00 38.67 109 HIS A CA 1
ATOM 821 C C . HIS A 1 112 ? 39.317 15.736 41.387 1.00 38.54 109 HIS A C 1
ATOM 822 O O . HIS A 1 112 ? 38.351 15.700 42.141 1.00 40.64 109 HIS A O 1
ATOM 829 N N . MET A 1 113 ? 39.287 15.180 40.189 1.00 35.10 110 MET A N 1
ATOM 830 C CA . MET A 1 113 ? 38.093 14.449 39.767 1.00 38.58 110 MET A CA 1
ATOM 831 C C . MET A 1 113 ? 37.827 13.255 40.691 1.00 41.07 110 MET A C 1
ATOM 832 O O . MET A 1 113 ? 36.702 13.059 41.168 1.00 42.31 110 MET A O 1
ATOM 837 N N . ARG A 1 114 ? 38.868 12.472 40.959 1.00 38.07 111 ARG A N 1
ATOM 838 C CA . ARG A 1 114 ? 38.736 11.334 41.853 1.00 38.51 111 ARG A CA 1
ATOM 839 C C . ARG A 1 114 ? 38.205 11.784 43.223 1.00 43.59 111 ARG A C 1
ATOM 840 O O . ARG A 1 114 ? 37.229 11.238 43.736 1.00 38.08 111 ARG A O 1
ATOM 848 N N . ARG A 1 115 ? 38.836 12.807 43.782 1.00 38.72 112 ARG A N 1
ATOM 849 C CA . ARG A 1 115 ? 38.476 13.326 45.083 1.00 45.62 112 ARG A CA 1
ATOM 850 C C . ARG A 1 115 ? 37.055 13.884 45.149 1.00 47.46 112 ARG A C 1
ATOM 851 O O . ARG A 1 115 ? 36.409 13.854 46.212 1.00 45.29 112 ARG A O 1
ATOM 859 N N . ARG A 1 116 ? 36.565 14.403 44.033 1.00 43.94 113 ARG A N 1
ATOM 860 C CA . ARG A 1 116 ? 35.207 14.927 44.006 1.00 44.70 113 ARG A CA 1
ATOM 861 C C . ARG A 1 116 ? 34.210 13.767 44.040 1.00 46.47 113 ARG A C 1
ATOM 862 O O . ARG A 1 116 ? 33.176 13.813 44.726 1.00 44.58 113 ARG A O 1
ATOM 870 N N . ILE A 1 117 ? 34.546 12.724 43.298 1.00 40.14 114 ILE A N 1
ATOM 871 C CA . ILE A 1 117 ? 33.755 11.508 43.268 1.00 40.02 114 ILE A CA 1
ATOM 872 C C . ILE A 1 117 ? 33.730 10.844 44.647 1.00 49.42 114 ILE A C 1
ATOM 873 O O . ILE A 1 117 ? 32.671 10.437 45.132 1.00 48.74 114 ILE A O 1
ATOM 878 N N . GLU A 1 118 ? 34.901 10.749 45.269 1.00 41.45 115 GLU A N 1
ATOM 879 C CA . GLU A 1 118 ? 35.027 10.168 46.595 1.00 46.52 115 GLU A CA 1
ATOM 880 C C . GLU A 1 118 ? 34.187 10.953 47.597 1.00 51.58 115 GLU A C 1
ATOM 881 O O . GLU A 1 118 ? 33.483 10.366 48.429 1.00 52.04 115 GLU A O 1
ATOM 887 N N . THR A 1 119 ? 34.250 12.278 47.504 1.00 44.51 116 THR A N 1
ATOM 888 C CA . THR A 1 119 ? 33.476 13.136 48.394 1.00 49.58 116 THR A CA 1
ATOM 889 C C . THR A 1 119 ? 31.986 12.915 48.172 1.00 55.60 116 THR A C 1
ATOM 890 O O . THR A 1 119 ? 31.205 12.876 49.130 1.00 49.92 116 THR A O 1
ATOM 894 N N . ASP A 1 120 ? 31.586 12.764 46.911 1.00 46.00 117 ASP A N 1
ATOM 895 C CA . ASP A 1 120 ? 30.170 12.570 46.626 1.00 55.06 117 ASP A CA 1
ATOM 896 C C . ASP A 1 120 ? 29.710 11.234 47.193 1.00 57.09 117 ASP A C 1
ATOM 897 O O . ASP A 1 120 ? 28.599 11.123 47.715 1.00 61.72 117 ASP A O 1
ATOM 902 N N . GLU A 1 121 ? 30.578 10.231 47.134 1.00 48.30 118 GLU A N 1
ATOM 903 C CA . GLU A 1 121 ? 30.235 8.922 47.665 1.00 51.93 118 GLU A CA 1
ATOM 904 C C . GLU A 1 121 ? 30.099 8.966 49.189 1.00 60.09 118 GLU A C 1
ATOM 905 O O . GLU A 1 121 ? 29.205 8.341 49.754 1.00 65.33 118 GLU A O 1
ATOM 911 N N . ARG A 1 122 ? 30.990 9.703 49.846 1.00 52.62 119 ARG A N 1
ATOM 912 C CA . ARG A 1 122 ? 30.929 9.853 51.294 1.00 55.36 119 ARG A CA 1
ATOM 913 C C . ARG A 1 122 ? 29.661 10.592 51.710 1.00 61.97 119 ARG A C 1
ATOM 914 O O . ARG A 1 122 ? 28.993 10.201 52.665 1.00 63.99 119 ARG A O 1
ATOM 922 N N . ASP A 1 123 ? 29.329 11.659 50.989 1.00 61.70 120 ASP A N 1
ATOM 923 C CA . ASP A 1 123 ? 28.130 12.433 51.284 1.00 63.31 120 ASP A CA 1
ATOM 924 C C . ASP A 1 123 ? 26.869 11.579 51.158 1.00 66.85 120 ASP A C 1
ATOM 925 O O . ASP A 1 123 ? 25.980 11.618 52.032 1.00 63.69 120 ASP A O 1
ATOM 930 N N . SER A 1 124 ? 26.805 10.783 50.093 1.00 60.42 121 SER A N 1
ATOM 931 C CA . SER A 1 124 ? 25.607 9.993 49.823 1.00 70.70 121 SER A CA 1
ATOM 932 C C . SER A 1 124 ? 25.359 8.913 50.875 1.00 77.71 121 SER A C 1
ATOM 933 O O . SER A 1 124 ? 24.212 8.584 51.168 1.00 83.83 121 SER A O 1
ATOM 936 N N . THR A 1 125 ? 26.427 8.360 51.436 1.00 78.02 122 THR A N 1
ATOM 937 C CA . THR A 1 125 ? 26.289 7.336 52.465 1.00 86.31 122 THR A CA 1
ATOM 938 C C . THR A 1 125 ? 26.017 7.950 53.841 1.00 85.10 122 THR A C 1
ATOM 939 O O . THR A 1 125 ? 25.367 7.333 54.687 1.00 93.55 122 THR A O 1
ATOM 943 N N . ASN A 1 126 ? 26.516 9.164 54.057 1.00 76.83 123 ASN A N 1
ATOM 944 C CA . ASN A 1 126 ? 26.266 9.902 55.297 1.00 77.14 123 ASN A CA 1
ATOM 945 C C . ASN A 1 126 ? 25.021 10.765 55.204 1.00 73.36 123 ASN A C 1
ATOM 946 O O . ASN A 1 126 ? 24.702 11.490 56.135 1.00 75.04 123 ASN A O 1
ATOM 951 N N . ARG A 1 127 ? 24.342 10.699 54.063 1.00 67.49 124 ARG A N 1
ATOM 952 C CA . ARG A 1 127 ? 23.121 11.462 53.839 1.00 66.16 124 ARG A CA 1
ATOM 953 C C . ARG A 1 127 ? 22.156 11.288 55.008 1.00 72.00 124 ARG A C 1
ATOM 954 O O . ARG A 1 127 ? 21.948 10.178 55.490 1.00 71.48 124 ARG A O 1
ATOM 962 N N . ALA A 1 128 ? 21.599 12.392 55.486 1.00 66.78 125 ALA A N 1
ATOM 963 C CA . ALA A 1 128 ? 20.596 12.328 56.538 1.00 64.91 125 ALA A CA 1
ATOM 964 C C . ALA A 1 128 ? 19.262 11.860 55.964 1.00 69.44 125 ALA A C 1
ATOM 965 O O . ALA A 1 128 ? 18.418 12.677 55.606 1.00 77.31 125 ALA A O 1
ATOM 967 N N . SER A 1 129 ? 19.074 10.547 55.869 1.00 68.38 126 SER A N 1
ATOM 968 C CA . SER A 1 129 ? 17.870 9.997 55.249 1.00 71.11 126 SER A CA 1
ATOM 969 C C . SER A 1 129 ? 16.624 10.127 56.129 1.00 70.61 126 SER A C 1
ATOM 970 O O . SER A 1 129 ? 15.502 10.206 55.622 1.00 71.10 126 SER A O 1
ATOM 973 N N . PHE A 1 130 ? 16.826 10.142 57.444 1.00 62.16 127 PHE A N 1
ATOM 974 C CA . PHE A 1 130 ? 15.718 10.173 58.399 1.00 64.19 127 PHE A CA 1
ATOM 975 C C . PHE A 1 130 ? 15.920 11.325 59.385 1.00 60.72 127 PHE A C 1
ATOM 976 O O . PHE A 1 130 ? 17.057 11.645 59.735 1.00 58.53 127 PHE A O 1
ATOM 984 N N . LYS A 1 131 ? 14.830 11.952 59.823 1.00 59.51 128 LYS A N 1
ATOM 985 C CA . LYS A 1 131 ? 14.916 13.069 60.771 1.00 58.83 128 LYS A CA 1
ATOM 986 C C . LYS A 1 131 ? 13.781 13.033 61.789 1.00 54.44 128 LYS A C 1
ATOM 987 O O . LYS A 1 131 ? 12.626 12.819 61.414 1.00 53.34 128 LYS A O 1
ATOM 993 N N . CYS A 1 132 ? 14.108 13.217 63.070 1.00 47.47 129 CYS A N 1
ATOM 994 C CA . CYS A 1 132 ? 13.091 13.291 64.105 1.00 49.06 129 CYS A CA 1
ATOM 995 C C . CYS A 1 132 ? 12.377 14.627 64.008 1.00 53.04 129 CYS A C 1
ATOM 996 O O . CYS A 1 132 ? 13.020 15.674 63.990 1.00 51.18 129 CYS A O 1
ATOM 999 N N . PRO A 1 133 ? 11.039 14.595 63.946 1.00 59.64 130 PRO A N 1
ATOM 1000 C CA . PRO A 1 133 ? 10.228 15.814 63.875 1.00 64.33 130 PRO A CA 1
ATOM 1001 C C . PRO A 1 133 ? 10.262 16.604 65.196 1.00 60.66 130 PRO A C 1
ATOM 1002 O O . PRO A 1 133 ? 9.861 17.769 65.212 1.00 65.44 130 PRO A O 1
ATOM 1006 N N . VAL A 1 134 ? 10.728 15.983 66.277 1.00 54.11 131 VAL A N 1
ATOM 1007 C CA . VAL A 1 134 ? 10.792 16.675 67.570 1.00 48.96 131 VAL A CA 1
ATOM 1008 C C . VAL A 1 134 ? 12.181 17.252 67.850 1.00 50.73 131 VAL A C 1
ATOM 1009 O O . VAL A 1 134 ? 12.357 18.470 67.881 1.00 49.79 131 VAL A O 1
ATOM 1013 N N . CYS A 1 135 ? 13.178 16.389 68.018 1.00 49.03 132 CYS A N 1
ATOM 1014 C CA . CYS A 1 135 ? 14.487 16.860 68.479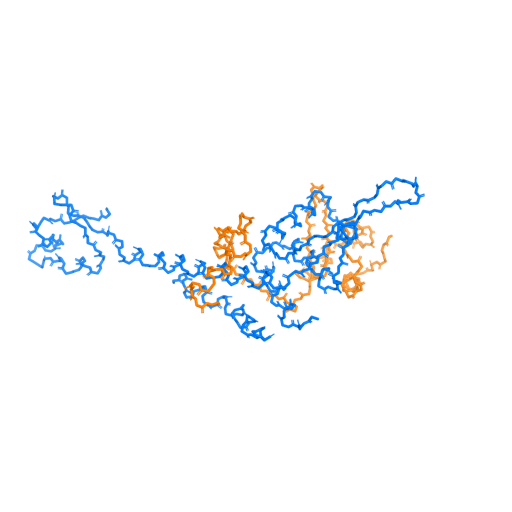 1.00 49.95 132 CYS A CA 1
ATOM 1015 C C . CYS A 1 135 ? 15.457 17.139 67.329 1.00 45.20 132 CYS A C 1
ATOM 1016 O O . CYS A 1 135 ? 16.568 17.628 67.550 1.00 42.70 132 CYS A O 1
ATOM 1019 N N . SER A 1 136 ? 15.016 16.842 66.103 1.00 43.69 133 SER A N 1
ATOM 1020 C CA . SER A 1 136 ? 15.730 17.182 64.860 1.00 45.35 133 SER A CA 1
ATOM 1021 C C . SER A 1 136 ? 16.999 16.366 64.648 1.00 48.77 133 SER A C 1
ATOM 1022 O O . SER A 1 136 ? 17.791 16.660 63.749 1.00 48.65 133 SER A O 1
ATOM 1025 N N . SER A 1 137 ? 17.197 15.346 65.475 1.00 50.46 134 SER A N 1
ATOM 1026 C CA . SER A 1 137 ? 18.260 14.385 65.232 1.00 43.99 134 SER A CA 1
ATOM 1027 C C . SER A 1 137 ? 18.059 13.744 63.866 1.00 47.72 134 SER A C 1
ATOM 1028 O O . SER A 1 137 ? 16.933 13.418 63.493 1.00 45.73 134 SER A O 1
ATOM 1031 N N . THR A 1 138 ? 19.146 13.578 63.122 1.00 51.47 135 THR A N 1
ATOM 1032 C CA . THR A 1 138 ? 19.083 12.912 61.829 1.00 55.32 135 THR A CA 1
ATOM 1033 C C . THR A 1 138 ? 19.860 11.602 61.856 1.00 55.28 135 THR A C 1
ATOM 1034 O O . THR A 1 138 ? 20.781 11.427 62.658 1.00 53.69 135 THR A O 1
ATOM 1038 N N . PHE A 1 139 ? 19.473 10.687 60.973 1.00 54.75 136 PHE A N 1
ATOM 1039 C CA . PHE A 1 139 ? 20.059 9.353 60.910 1.00 55.43 136 PHE A CA 1
ATOM 1040 C C . PHE A 1 139 ? 20.297 8.931 59.465 1.00 58.60 136 PHE A C 1
ATOM 1041 O O . PHE A 1 139 ? 19.497 9.247 58.592 1.00 59.34 136 PHE A O 1
ATOM 1049 N N . THR A 1 140 ? 21.392 8.209 59.235 1.00 60.93 137 THR A N 1
ATOM 1050 C CA . THR A 1 140 ? 21.708 7.649 57.929 1.00 66.66 137 THR A CA 1
ATOM 1051 C C . THR A 1 140 ? 20.945 6.347 57.759 1.00 71.81 137 THR A C 1
ATOM 1052 O O . THR A 1 140 ? 20.449 5.791 58.737 1.00 77.21 137 THR A O 1
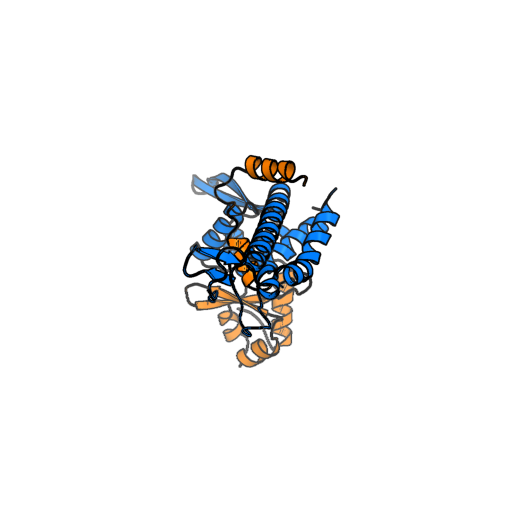ATOM 1056 N N . ASP A 1 141 ? 20.853 5.868 56.525 1.00 72.71 138 ASP A N 1
ATOM 1057 C CA . ASP A 1 141 ? 20.167 4.614 56.208 1.00 85.86 138 ASP A CA 1
ATOM 1058 C C . ASP A 1 141 ? 20.689 3.441 57.034 1.00 92.07 138 ASP A C 1
ATOM 1059 O O . ASP A 1 141 ? 19.928 2.551 57.418 1.00 96.30 138 ASP A O 1
ATOM 1064 N N . LEU A 1 142 ? 21.992 3.442 57.291 1.00 93.95 139 LEU A N 1
ATOM 1065 C CA . LEU A 1 142 ? 22.615 2.419 58.118 1.00 97.46 139 LEU A CA 1
ATOM 1066 C C . LEU A 1 142 ? 22.136 2.538 59.561 1.00 95.37 139 LEU A C 1
ATOM 1067 O O . LEU A 1 142 ? 21.829 1.535 60.206 1.00 100.97 139 LEU A O 1
ATOM 1072 N N . GLU A 1 143 ? 22.084 3.769 60.063 1.00 89.43 140 GLU A N 1
ATOM 1073 C CA . GLU A 1 143 ? 21.607 4.029 61.420 1.00 84.86 140 GLU A CA 1
ATOM 1074 C C . GLU A 1 143 ? 20.113 3.723 61.548 1.00 93.08 140 GLU A C 1
ATOM 1075 O O . GLU A 1 143 ? 19.641 3.303 62.607 1.00 91.60 140 GLU A O 1
ATOM 1081 N N . ALA A 1 144 ? 19.387 3.918 60.4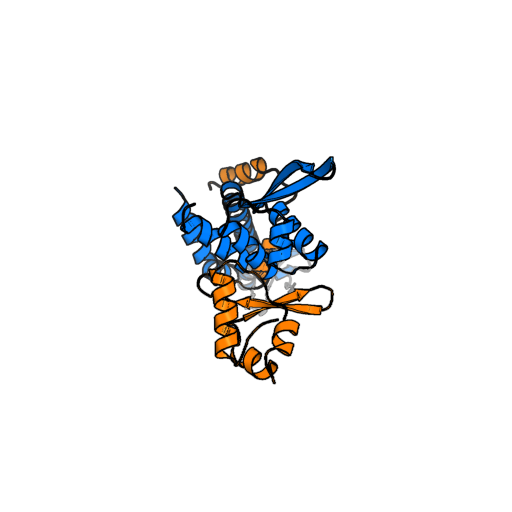49 1.00 98.65 141 ALA A N 1
ATOM 1082 C CA . ALA A 1 144 ? 17.923 3.875 60.441 1.00 98.84 141 ALA A CA 1
ATOM 1083 C C . ALA A 1 144 ? 17.339 2.515 60.810 1.00 97.09 141 ALA A C 1
ATOM 1084 O O . ALA A 1 144 ? 16.336 2.442 61.516 1.00 92.88 141 ALA A O 1
ATOM 1086 N N . ASN A 1 145 ? 17.951 1.440 60.326 1.00 97.20 142 ASN A N 1
ATOM 1087 C CA . ASN A 1 145 ? 17.402 0.111 60.569 1.00 102.26 142 ASN A CA 1
ATOM 1088 C C . ASN A 1 145 ? 17.464 -0.316 62.034 1.00 102.03 142 ASN A C 1
ATOM 1089 O O . ASN A 1 145 ? 16.616 -1.083 62.495 1.00 104.21 142 ASN A O 1
ATOM 1094 N N . GLN A 1 146 ? 18.447 0.198 62.769 1.00 100.68 143 GLN A N 1
ATOM 1095 C CA . GLN A 1 146 ? 18.517 -0.058 64.203 1.00 98.10 143 GLN A CA 1
ATOM 1096 C C . GLN A 1 146 ? 17.697 0.967 64.981 1.00 91.07 143 GLN A C 1
ATOM 1097 O O . GLN A 1 146 ? 17.939 1.213 66.161 1.00 87.92 143 GLN A O 1
ATOM 1103 N N . LEU A 1 147 ? 16.716 1.551 64.299 1.00 88.78 144 LEU A N 1
ATOM 1104 C CA . LEU A 1 147 ? 15.736 2.439 64.910 1.00 77.70 144 LEU A CA 1
ATOM 1105 C C . LEU A 1 147 ? 14.364 1.791 64.886 1.00 79.36 144 LEU A C 1
ATOM 1106 O O . LEU A 1 147 ? 13.427 2.285 65.506 1.00 75.84 144 LEU A O 1
ATOM 1111 N N . PHE A 1 148 ? 14.253 0.690 64.146 1.00 78.40 145 PHE A N 1
ATOM 1112 C CA . PHE A 1 148 ? 12.996 -0.040 64.007 1.00 83.22 145 PHE A CA 1
ATOM 1113 C C . PHE A 1 148 ? 12.495 -0.597 65.340 1.00 91.21 145 PHE A C 1
ATOM 1114 O O . PHE A 1 148 ? 13.253 -1.206 66.095 1.00 92.91 145 PHE A O 1
ATOM 1122 N N . ASP A 1 149 ? 11.214 -0.381 65.623 1.00 96.96 146 ASP A N 1
ATOM 1123 C CA . ASP A 1 149 ? 10.592 -0.899 66.838 1.00 104.67 146 ASP A CA 1
ATOM 1124 C C . ASP A 1 149 ? 9.582 -1.982 66.484 1.00 115.73 146 ASP A C 1
ATOM 1125 O O . ASP A 1 149 ? 8.492 -1.678 66.003 1.00 121.13 146 ASP A O 1
ATOM 1130 N N . PRO A 1 150 ? 9.937 -3.252 66.729 1.00 118.39 147 PRO A N 1
ATOM 1131 C CA . PRO A 1 150 ? 9.073 -4.390 66.383 1.00 121.81 147 PRO A CA 1
ATOM 1132 C C . PRO A 1 150 ? 7.740 -4.384 67.132 1.00 121.89 147 PRO A C 1
ATOM 1133 O O . PRO A 1 150 ? 6.794 -5.048 66.706 1.00 124.88 147 PRO A O 1
ATOM 1137 N N . MET A 1 151 ? 7.671 -3.635 68.229 1.00 119.16 148 MET A N 1
ATOM 1138 C CA . MET A 1 151 ? 6.469 -3.588 69.054 1.00 125.42 148 MET A CA 1
ATOM 1139 C C . MET A 1 151 ? 5.439 -2.608 68.500 1.00 125.02 148 MET A C 1
ATOM 1140 O O . MET A 1 151 ? 4.239 -2.753 68.736 1.00 129.94 148 MET A O 1
ATOM 1145 N N . THR A 1 152 ? 5.916 -1.608 67.766 1.00 119.18 149 THR A N 1
ATOM 1146 C CA . THR A 1 152 ? 5.031 -0.651 67.112 1.00 116.90 149 THR A CA 1
ATOM 1147 C C . THR A 1 152 ? 5.068 -0.855 65.601 1.00 108.51 149 THR A C 1
ATOM 1148 O O . THR A 1 152 ? 4.129 -0.497 64.888 1.00 106.68 149 THR A O 1
ATOM 1152 N N . GLY A 1 153 ? 6.162 -1.438 65.125 1.00 104.13 150 GLY A N 1
ATOM 1153 C CA . GLY A 1 153 ? 6.341 -1.691 63.708 1.00 103.85 150 GLY A CA 1
ATOM 1154 C C . GLY A 1 153 ? 6.928 -0.507 62.964 1.00 102.58 150 GLY A C 1
ATOM 1155 O O . GLY A 1 153 ? 6.932 -0.489 61.733 1.00 102.91 150 GLY A O 1
ATOM 1156 N N . THR A 1 154 ? 7.434 0.483 63.698 1.00 99.58 151 THR A N 1
ATOM 1157 C CA . THR A 1 154 ? 7.927 1.700 63.066 1.00 95.44 151 THR A CA 1
ATOM 1158 C C . THR A 1 154 ? 9.334 2.093 63.526 1.00 86.05 151 THR A C 1
ATOM 1159 O O . THR A 1 154 ? 9.846 1.571 64.516 1.00 86.23 151 THR A O 1
ATOM 1163 N N . PHE A 1 155 ? 9.955 3.008 62.784 1.00 78.83 152 PHE A N 1
ATOM 1164 C CA . PHE A 1 155 ? 11.273 3.520 63.138 1.00 80.90 152 PHE A CA 1
ATOM 1165 C C . PHE A 1 155 ? 11.147 4.700 64.115 1.00 82.65 152 PHE A C 1
ATOM 1166 O O . PHE A 1 155 ? 10.431 5.671 63.850 1.00 81.42 152 PHE A O 1
ATOM 1174 N N . ARG A 1 156 ? 11.846 4.604 65.244 1.00 77.44 153 ARG A N 1
ATOM 1175 C CA . ARG A 1 156 ? 11.710 5.585 66.317 1.00 73.10 153 ARG A CA 1
ATOM 1176 C C . ARG A 1 156 ? 13.071 6.124 66.746 1.00 65.55 153 ARG A C 1
ATOM 1177 O O . ARG A 1 156 ? 14.020 5.363 66.923 1.00 69.01 153 ARG A O 1
ATOM 1185 N N . CYS A 1 157 ? 13.139 7.446 66.902 1.00 56.22 154 CYS A N 1
ATOM 1186 C CA . CYS A 1 157 ? 14.358 8.174 67.272 1.00 53.21 154 CYS A CA 1
ATOM 1187 C C . CYS A 1 157 ? 15.084 7.553 68.470 1.00 57.85 154 CYS A C 1
ATOM 1188 O O . CYS A 1 157 ? 14.451 7.167 69.438 1.00 53.37 154 CYS A O 1
ATOM 1191 N N . THR A 1 158 ? 16.407 7.432 68.401 1.00 59.42 155 THR A N 1
ATOM 1192 C CA . THR A 1 158 ? 17.149 6.813 69.501 1.00 58.78 155 THR A CA 1
ATOM 1193 C C . THR A 1 158 ? 17.148 7.675 70.747 1.00 59.32 155 THR A C 1
ATOM 1194 O O . THR A 1 158 ? 17.462 7.190 71.831 1.00 62.18 155 THR A O 1
ATOM 1198 N N . PHE A 1 159 ? 16.813 8.951 70.602 1.00 54.69 156 PHE A N 1
ATOM 1199 C CA . PHE A 1 159 ? 16.862 9.847 71.744 1.00 57.01 156 PHE A CA 1
ATOM 1200 C C . PHE A 1 159 ? 15.490 10.082 72.364 1.00 62.09 156 PHE A C 1
ATOM 1201 O O . PHE A 1 159 ? 15.301 9.824 73.549 1.00 62.72 156 PHE A O 1
ATOM 1209 N N . CYS A 1 160 ? 14.524 10.549 71.581 1.00 58.52 157 CYS A N 1
ATOM 1210 C CA . CYS A 1 160 ? 13.238 10.888 72.170 1.00 56.11 157 CYS A CA 1
ATOM 1211 C C . CYS A 1 160 ? 12.150 9.874 71.823 1.00 62.00 157 CYS A C 1
ATOM 1212 O O . CYS A 1 160 ? 11.034 9.980 72.317 1.00 59.86 157 CYS A O 1
ATOM 1215 N N . HIS A 1 161 ? 12.491 8.900 70.975 1.00 68.48 158 HIS A N 1
ATOM 1216 C CA . HIS A 1 161 ? 11.612 7.777 70.605 1.00 76.27 158 HIS A CA 1
ATOM 1217 C C . HIS A 1 161 ? 10.384 8.179 69.776 1.00 69.47 158 HIS A C 1
ATOM 1218 O O . HIS A 1 161 ? 9.466 7.378 69.587 1.00 70.74 158 HIS A O 1
ATOM 1225 N N . THR A 1 162 ? 10.377 9.416 69.289 1.00 62.55 159 THR A N 1
ATOM 1226 C CA . THR A 1 162 ? 9.371 9.895 68.339 1.00 59.33 159 THR A CA 1
ATOM 1227 C C . THR A 1 162 ? 9.549 9.247 66.956 1.00 63.33 159 THR A C 1
ATOM 1228 O O . THR A 1 162 ? 10.675 9.022 66.497 1.00 56.28 159 THR A O 1
ATOM 1232 N N . GLU A 1 163 ? 8.436 8.955 66.292 1.00 64.23 160 GLU A N 1
ATOM 1233 C CA . GLU A 1 163 ? 8.481 8.334 64.981 1.00 68.22 160 GLU A CA 1
ATOM 1234 C C . GLU A 1 163 ? 9.176 9.246 63.971 1.00 62.54 160 GLU A C 1
ATOM 1235 O O . GLU A 1 163 ? 8.773 10.387 63.758 1.00 60.24 160 GLU A O 1
ATOM 1241 N N . VAL A 1 164 ? 10.227 8.720 63.358 1.00 64.79 161 VAL A N 1
ATOM 1242 C CA . VAL A 1 164 ? 11.083 9.481 62.452 1.00 67.22 161 VAL A CA 1
ATOM 1243 C C . VAL A 1 164 ? 10.466 9.590 61.047 1.00 69.59 161 VAL A C 1
ATOM 1244 O O . VAL A 1 164 ? 9.595 8.793 60.688 1.00 60.80 161 VAL A O 1
ATOM 1248 N N . GLU A 1 165 ? 10.894 10.591 60.273 1.00 65.37 162 GLU A N 1
ATOM 1249 C CA . GLU A 1 165 ? 10.375 10.810 58.918 1.00 77.33 162 GLU A CA 1
ATOM 1250 C C . GLU A 1 165 ? 11.468 10.800 57.849 1.00 79.51 162 GLU A C 1
ATOM 1251 O O . GLU A 1 165 ? 12.619 11.172 58.110 1.00 68.56 162 GLU A O 1
ATOM 1257 N N . GLU A 1 166 ? 11.088 10.395 56.640 1.00 90.17 163 GLU A N 1
ATOM 1258 C CA . GLU A 1 166 ? 11.982 10.446 55.496 1.00 100.02 163 GLU A CA 1
ATOM 1259 C C . GLU A 1 166 ? 12.337 11.876 55.091 1.00 106.82 163 GLU A C 1
ATOM 1260 O O . GLU A 1 166 ? 11.524 12.794 55.241 1.00 112.04 163 GLU A O 1
ATOM 1266 N N . ASP A 1 167 ? 13.539 12.046 54.542 1.00 110.17 164 ASP A N 1
ATOM 1267 C CA . ASP A 1 167 ? 13.971 13.308 53.944 1.00 111.66 164 ASP A CA 1
ATOM 1268 C C . ASP A 1 167 ? 13.673 14.494 54.864 1.00 109.67 164 ASP A C 1
ATOM 1269 O O . ASP A 1 167 ? 14.544 15.316 55.145 1.00 106.43 164 ASP A O 1
ATOM 1274 N N . THR A 1 178 ? 28.199 2.472 40.751 1.00 82.68 175 THR A N 1
ATOM 1275 C CA . THR A 1 178 ? 28.956 3.541 41.399 1.00 81.44 175 THR A CA 1
ATOM 1276 C C . THR A 1 178 ? 29.842 4.285 40.404 1.00 91.91 175 THR A C 1
ATOM 1277 O O . THR A 1 178 ? 30.441 3.693 39.500 1.00 83.59 175 THR A O 1
ATOM 1281 N N . LEU A 1 179 ? 29.886 5.602 40.572 1.00 71.60 176 LEU A N 1
ATOM 1282 C CA . LEU A 1 179 ? 30.621 6.489 39.685 1.00 69.42 176 LEU A CA 1
ATOM 1283 C C . LEU A 1 179 ? 32.128 6.247 39.776 1.00 66.22 176 LEU A C 1
ATOM 1284 O O . LEU A 1 179 ? 32.835 6.323 38.770 1.00 70.26 176 LEU A O 1
ATOM 1289 N N . LEU A 1 180 ? 32.608 5.945 40.979 1.00 52.01 177 LEU A N 1
ATOM 1290 C CA . LEU A 1 180 ? 34.032 5.718 41.219 1.00 49.70 177 LEU A CA 1
ATOM 1291 C C . LEU A 1 180 ? 34.539 4.496 40.473 1.00 51.75 177 LEU A C 1
ATOM 1292 O O . LEU A 1 180 ? 35.604 4.535 39.862 1.00 53.74 177 LEU A O 1
ATOM 1297 N N . ALA A 1 181 ? 33.782 3.406 40.541 1.00 45.79 178 ALA A N 1
ATOM 1298 C CA . ALA A 1 181 ? 34.133 2.203 39.805 1.00 47.28 178 ALA A CA 1
ATOM 1299 C C . ALA A 1 181 ? 34.175 2.464 38.298 1.00 53.97 178 ALA A C 1
ATOM 1300 O O . ALA A 1 181 ? 35.098 2.016 37.635 1.00 61.90 178 ALA A O 1
ATOM 1302 N N . ARG A 1 182 ? 33.193 3.186 37.760 1.00 55.28 179 ARG A N 1
ATOM 1303 C CA . ARG A 1 182 ? 33.199 3.556 36.332 1.00 59.85 179 ARG A CA 1
ATOM 1304 C C . ARG A 1 182 ? 34.437 4.376 35.966 1.00 59.07 179 ARG A C 1
ATOM 1305 O O . ARG A 1 182 ? 35.116 4.104 34.972 1.00 57.05 179 ARG A O 1
ATOM 1313 N N . PHE A 1 183 ? 34.695 5.395 36.782 1.00 53.80 180 PHE A N 1
ATOM 1314 C CA . PHE A 1 183 ? 35.820 6.297 36.615 1.00 49.24 180 PHE A CA 1
ATOM 1315 C C . PHE A 1 183 ? 37.114 5.510 36.555 1.00 52.14 180 PHE A C 1
ATOM 1316 O O . PHE A 1 183 ? 37.921 5.695 35.641 1.00 46.27 180 PHE A O 1
ATOM 1324 N N . ASN A 1 184 ? 37.303 4.629 37.532 1.00 50.90 181 ASN A N 1
ATOM 1325 C CA . ASN A 1 184 ? 38.516 3.821 37.605 1.00 51.23 181 ASN A CA 1
ATOM 1326 C C . ASN A 1 184 ? 38.681 2.904 36.393 1.00 53.74 181 ASN A C 1
ATOM 1327 O O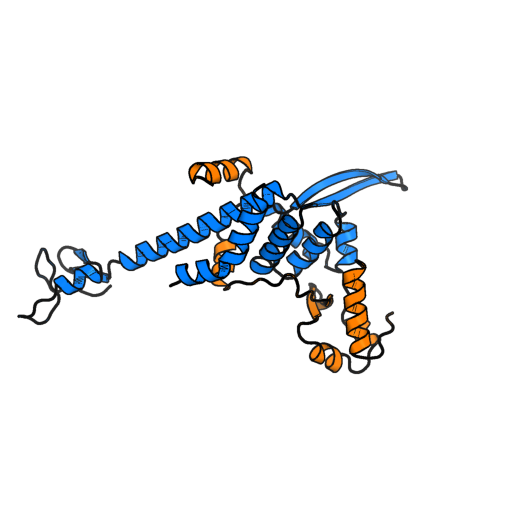 . ASN A 1 184 ? 39.802 2.664 35.949 1.00 52.51 181 ASN A O 1
ATOM 1332 N N . GLU A 1 185 ? 37.572 2.380 35.874 1.00 54.46 182 GLU A N 1
ATOM 1333 C CA . GLU A 1 185 ? 37.610 1.574 34.655 1.00 63.60 182 GLU A CA 1
ATOM 1334 C C . GLU A 1 185 ? 38.055 2.423 33.464 1.00 57.21 182 GLU A C 1
ATOM 1335 O O . GLU A 1 185 ? 38.967 2.064 32.731 1.00 55.64 182 GLU A O 1
ATOM 1341 N N . GLN A 1 186 ? 37.419 3.571 33.296 1.00 51.79 183 GLN A N 1
ATOM 1342 C CA . GLN A 1 186 ? 37.622 4.371 32.102 1.00 50.73 183 GLN A CA 1
ATOM 1343 C C . GLN A 1 186 ? 38.929 5.136 32.085 1.00 48.36 183 GLN A C 1
ATOM 1344 O O . GLN A 1 186 ? 39.430 5.462 31.021 1.00 46.13 183 GLN A O 1
ATOM 1350 N N . ILE A 1 187 ? 39.488 5.404 33.257 1.00 41.07 184 ILE A N 1
ATOM 1351 C CA . ILE A 1 187 ? 40.675 6.241 33.360 1.00 39.27 184 ILE A CA 1
ATOM 1352 C C . ILE A 1 187 ? 41.995 5.444 33.397 1.00 42.90 184 ILE A C 1
ATOM 1353 O O . ILE A 1 187 ? 43.084 6.003 33.213 1.00 47.10 184 ILE A O 1
ATOM 1358 N N . GLU A 1 188 ? 41.906 4.131 33.578 1.00 49.27 185 GLU A N 1
ATOM 1359 C CA . GLU A 1 188 ? 43.119 3.314 33.718 1.00 54.48 185 GLU A CA 1
ATOM 1360 C C . GLU A 1 188 ? 44.122 3.449 32.548 1.00 53.10 185 GLU A C 1
ATOM 1361 O O . GLU A 1 188 ? 45.332 3.494 32.789 1.00 54.67 185 GLU A O 1
ATOM 1367 N N . PRO A 1 189 ? 43.638 3.524 31.289 1.00 50.07 186 PRO A N 1
ATOM 1368 C CA . PRO A 1 189 ? 44.606 3.785 30.210 1.00 46.44 186 PRO A CA 1
ATOM 1369 C C . PRO A 1 189 ? 45.442 5.052 30.442 1.00 44.53 186 PRO A C 1
ATOM 1370 O O . PRO A 1 189 ? 46.637 5.047 30.131 1.00 48.48 186 PRO A O 1
ATOM 1374 N N . ILE A 1 190 ? 44.846 6.108 30.994 1.00 37.45 187 ILE A N 1
ATOM 1375 C CA . ILE A 1 190 ? 45.610 7.330 31.229 1.00 41.01 187 ILE A CA 1
ATOM 1376 C C . ILE A 1 190 ? 46.596 7.134 32.382 1.00 44.76 187 ILE A C 1
ATOM 1377 O O . ILE A 1 190 ? 47.747 7.564 32.282 1.00 46.54 187 ILE A O 1
ATOM 1382 N N . TYR A 1 191 ? 46.142 6.506 33.474 1.00 43.98 188 TYR A N 1
ATOM 1383 C CA . TYR A 1 191 ? 47.039 6.155 34.577 1.00 42.04 188 TYR A CA 1
ATOM 1384 C C . TYR A 1 191 ? 48.240 5.352 34.066 1.00 45.53 188 TYR A C 1
ATOM 1385 O O . TYR A 1 191 ? 49.386 5.621 34.436 1.00 48.58 188 TYR A O 1
ATOM 1394 N N . ALA A 1 192 ? 47.970 4.371 33.208 1.00 47.73 189 ALA A N 1
ATOM 1395 C CA . ALA A 1 192 ? 49.031 3.542 32.639 1.00 54.49 189 ALA A CA 1
ATOM 1396 C C . ALA A 1 192 ? 50.002 4.373 31.812 1.00 55.79 189 ALA A C 1
ATOM 1397 O O . ALA A 1 192 ? 51.208 4.240 31.963 1.00 59.49 189 ALA A O 1
ATOM 1399 N N . LEU A 1 193 ? 49.486 5.238 30.943 1.00 54.67 190 LEU A N 1
ATOM 1400 C CA . LEU A 1 193 ? 50.365 6.087 30.140 1.00 49.19 190 LEU A CA 1
ATOM 1401 C C . LEU A 1 193 ? 51.130 7.080 31.018 1.00 48.12 190 LEU A C 1
ATOM 1402 O O . LEU A 1 193 ? 52.270 7.406 30.730 1.00 49.93 190 LEU A O 1
ATOM 1407 N N . LEU A 1 194 ? 50.495 7.564 32.080 1.00 48.12 191 LEU A N 1
ATOM 1408 C CA . LEU A 1 194 ? 51.178 8.431 33.036 1.00 54.71 191 LEU A CA 1
ATOM 1409 C C . LEU A 1 194 ? 52.400 7.721 33.638 1.00 64.17 191 LEU A C 1
ATOM 1410 O O . LEU A 1 194 ? 53.515 8.245 33.599 1.00 62.66 191 LEU A O 1
ATOM 1415 N N . ARG A 1 195 ? 52.179 6.521 34.173 1.00 69.05 192 ARG A N 1
ATOM 1416 C CA . ARG A 1 195 ? 53.255 5.701 34.733 1.00 66.76 192 ARG A CA 1
ATOM 1417 C C . ARG A 1 195 ? 54.369 5.439 33.730 1.00 70.22 192 ARG A C 1
ATOM 1418 O O . ARG A 1 195 ? 55.541 5.537 34.070 1.00 72.10 192 ARG A O 1
ATOM 1426 N N . GLU A 1 196 ? 53.996 5.111 32.494 1.00 73.33 193 GLU A N 1
ATOM 1427 C CA . GLU A 1 196 ? 54.961 4.852 31.426 1.00 75.53 193 GLU A CA 1
ATOM 1428 C C . GLU A 1 196 ? 55.902 6.031 31.175 1.00 80.91 193 GLU A C 1
ATOM 1429 O O . GLU A 1 196 ? 57.039 5.847 30.755 1.00 87.01 193 GLU A O 1
ATOM 1435 N N . THR A 1 197 ? 55.422 7.239 31.434 1.00 82.04 194 THR A N 1
ATOM 1436 C CA . THR A 1 197 ? 56.185 8.446 31.144 1.00 84.85 194 THR A CA 1
ATOM 1437 C C . THR A 1 197 ? 57.041 8.915 32.313 1.00 90.45 194 THR A C 1
ATOM 1438 O O . THR A 1 197 ? 57.763 9.902 32.197 1.00 95.32 194 THR A O 1
ATOM 1442 N N . GLU A 1 198 ? 56.972 8.205 33.433 1.00 93.21 195 GLU A N 1
ATOM 1443 C CA . GLU A 1 198 ? 57.543 8.699 34.687 1.00 100.15 195 GLU A CA 1
ATOM 1444 C C . GLU A 1 198 ? 59.065 8.871 34.701 1.00 106.71 195 GLU A C 1
ATOM 1445 O O . GLU A 1 198 ? 59.632 9.182 35.744 1.00 116.36 195 GLU A O 1
ATOM 1451 N N . ASP A 1 199 ? 59.728 8.680 33.563 1.00 104.93 196 ASP A N 1
ATOM 1452 C CA . ASP A 1 199 ? 61.180 8.856 33.495 1.00 108.73 196 ASP A CA 1
ATOM 1453 C C . ASP A 1 199 ? 61.591 10.021 32.590 1.00 104.58 196 ASP A C 1
ATOM 1454 O O . ASP A 1 199 ? 61.064 10.192 31.487 1.00 96.35 196 ASP A O 1
ATOM 1459 N N . LYS B 2 6 ? 38.953 20.324 -8.947 1.00 62.47 142 LYS B N 1
ATOM 1460 C CA . LYS B 2 6 ? 39.731 20.607 -7.734 1.00 65.12 142 LYS B CA 1
ATOM 1461 C C . LYS B 2 6 ? 40.357 19.343 -7.119 1.00 61.15 142 LYS B C 1
ATOM 1462 O O . LYS B 2 6 ? 41.536 19.352 -6.751 1.00 60.93 142 LYS B O 1
ATOM 1468 N N . TYR B 2 7 ? 39.571 18.271 -6.998 1.00 52.85 143 TYR B N 1
ATOM 1469 C CA . TYR B 2 7 ? 40.091 16.949 -6.619 1.00 51.04 143 TYR B CA 1
ATOM 1470 C C . TYR B 2 7 ? 39.634 15.874 -7.607 1.00 54.80 143 TYR B C 1
ATOM 1471 O O . TYR B 2 7 ? 38.543 15.943 -8.131 1.00 56.43 143 TYR B O 1
ATOM 1480 N N . ASN B 2 8 ? 40.472 14.872 -7.845 1.00 58.22 144 ASN B N 1
ATOM 1481 C CA . ASN B 2 8 ? 40.102 13.736 -8.684 1.00 62.57 144 ASN B CA 1
ATOM 1482 C C . ASN B 2 8 ? 39.648 12.598 -7.789 1.00 59.55 144 ASN B C 1
ATOM 1483 O O . ASN B 2 8 ? 40.479 11.863 -7.270 1.00 61.75 144 ASN B O 1
ATOM 1488 N N . VAL B 2 9 ? 38.336 12.468 -7.588 1.00 60.13 145 VAL B N 1
ATOM 1489 C CA . VAL B 2 9 ? 37.789 11.428 -6.705 1.00 50.67 145 VAL B CA 1
ATOM 1490 C C . VAL B 2 9 ? 36.719 10.616 -7.437 1.00 54.76 145 VAL B C 1
ATOM 1491 O O . VAL B 2 9 ? 35.567 11.036 -7.541 1.00 51.01 145 VAL B O 1
ATOM 1495 N N . ARG B 2 10 ? 37.126 9.456 -7.951 1.00 59.62 146 ARG B N 1
ATOM 1496 C CA . ARG B 2 10 ? 36.277 8.613 -8.796 1.00 72.62 146 ARG B CA 1
ATOM 1497 C C . ARG B 2 10 ? 35.155 7.923 -8.021 1.00 68.68 146 ARG B C 1
ATOM 1498 O O . ARG B 2 10 ? 34.011 7.869 -8.468 1.00 68.22 146 ARG B O 1
ATOM 1506 N N . ASP B 2 11 ? 35.493 7.402 -6.850 1.00 58.13 147 ASP B N 1
ATOM 1507 C CA . ASP B 2 11 ? 34.598 6.529 -6.118 1.00 46.41 147 ASP B CA 1
ATOM 1508 C C . ASP B 2 11 ? 34.878 6.603 -4.620 1.00 49.33 147 ASP B C 1
ATOM 1509 O O . ASP B 2 11 ? 35.689 7.413 -4.170 1.00 40.90 147 ASP B O 1
ATOM 1514 N N . LYS B 2 12 ? 34.219 5.733 -3.866 1.00 46.48 148 LYS B N 1
ATOM 1515 C CA . LYS B 2 12 ? 34.367 5.665 -2.422 1.00 45.52 148 LYS B CA 1
ATOM 1516 C C . LYS B 2 12 ? 35.817 5.428 -2.013 1.00 51.16 148 LYS B C 1
ATOM 1517 O O . LYS B 2 12 ? 36.358 6.117 -1.148 1.00 51.48 148 LYS B O 1
ATOM 1523 N N . LYS B 2 13 ? 36.429 4.434 -2.644 1.00 50.37 149 LYS B N 1
ATOM 1524 C CA . LYS B 2 13 ? 37.796 4.031 -2.359 1.00 50.94 149 LYS B CA 1
ATOM 1525 C C . LYS B 2 13 ? 38.784 5.171 -2.605 1.00 51.63 149 LYS B C 1
ATOM 1526 O O . LYS B 2 13 ? 39.659 5.421 -1.773 1.00 47.64 149 LYS B O 1
ATOM 1532 N N . ALA B 2 14 ? 38.637 5.863 -3.736 1.00 44.45 150 ALA B N 1
ATOM 1533 C CA . ALA B 2 14 ? 39.428 7.061 -4.011 1.00 41.94 150 ALA B CA 1
ATOM 1534 C C . ALA B 2 14 ? 39.216 8.158 -2.947 1.00 44.92 150 ALA B C 1
ATOM 1535 O O . ALA B 2 14 ? 40.140 8.900 -2.611 1.00 40.68 150 ALA B O 1
ATOM 1537 N N . LEU B 2 15 ? 37.998 8.281 -2.424 1.00 43.81 151 LEU B N 1
ATOM 1538 C CA . LEU B 2 15 ? 37.754 9.254 -1.373 1.00 37.61 151 LEU B CA 1
ATOM 1539 C C . LEU B 2 15 ? 38.546 8.874 -0.113 1.00 39.00 151 LEU B C 1
ATOM 1540 O O . LEU B 2 15 ? 39.191 9.716 0.512 1.00 34.97 151 LEU B O 1
ATOM 1545 N N . LEU B 2 16 ? 38.508 7.604 0.254 1.00 39.30 152 LEU B N 1
ATOM 1546 C CA . LEU B 2 16 ? 39.210 7.176 1.459 1.00 38.61 152 LEU B CA 1
ATOM 1547 C C . LEU B 2 16 ? 40.718 7.352 1.298 1.00 42.99 152 LEU B C 1
ATOM 1548 O O . LEU B 2 16 ? 41.402 7.808 2.221 1.00 45.84 152 LEU B O 1
ATOM 1553 N N . ARG B 2 17 ? 41.242 6.998 0.127 1.00 40.26 153 ARG B N 1
ATOM 1554 C CA . ARG B 2 17 ? 42.684 7.083 -0.074 1.00 39.40 153 ARG B CA 1
ATOM 1555 C C . ARG B 2 17 ? 43.144 8.540 -0.044 1.00 38.01 153 ARG B C 1
ATOM 1556 O O . ARG B 2 17 ? 44.198 8.848 0.517 1.00 39.75 153 ARG B O 1
ATOM 1564 N N . LEU B 2 18 ? 42.362 9.435 -0.638 1.00 33.39 154 LEU B N 1
ATOM 1565 C CA . LEU B 2 18 ? 42.679 10.854 -0.573 1.00 36.21 154 LEU B CA 1
ATOM 1566 C C . LEU B 2 18 ? 42.750 11.358 0.882 1.00 39.27 154 LEU B C 1
ATOM 1567 O O . LEU B 2 18 ? 43.657 12.095 1.243 1.00 34.61 154 LEU B O 1
ATOM 1572 N N . LEU B 2 19 ? 41.780 10.969 1.707 1.00 38.09 155 LEU B N 1
ATOM 1573 C CA . LEU B 2 19 ? 41.737 11.408 3.093 1.00 33.57 155 LEU B CA 1
ATOM 1574 C C . LEU B 2 19 ? 42.920 10.841 3.865 1.00 35.77 155 LEU B C 1
ATOM 1575 O O . LEU B 2 19 ? 43.587 11.541 4.618 1.00 39.89 155 LEU B O 1
ATOM 1580 N N . ASP B 2 20 ? 43.187 9.566 3.626 1.00 35.78 156 ASP B N 1
ATOM 1581 C CA . ASP B 2 20 ? 44.333 8.873 4.191 1.00 39.20 156 ASP B CA 1
ATOM 1582 C C . ASP B 2 20 ? 45.645 9.571 3.847 1.00 44.94 156 ASP B C 1
ATOM 1583 O O . ASP B 2 20 ? 46.477 9.802 4.711 1.00 44.79 156 ASP B O 1
ATOM 1588 N N . GLN B 2 21 ? 45.837 9.894 2.574 1.00 45.16 157 GLN B N 1
ATOM 1589 C CA . GLN B 2 21 ? 47.091 10.491 2.133 1.00 42.75 157 GLN B CA 1
ATOM 1590 C C . GLN B 2 21 ? 47.283 11.867 2.743 1.00 39.81 157 GLN B C 1
ATOM 1591 O O . GLN B 2 21 ? 48.393 12.253 3.079 1.00 40.84 157 GLN B O 1
ATOM 1597 N N . HIS B 2 22 ? 46.190 12.610 2.870 1.00 34.13 158 HIS B N 1
ATOM 1598 C CA . HIS B 2 22 ? 46.237 13.928 3.477 1.00 36.39 158 HIS B CA 1
ATOM 1599 C C . HIS B 2 22 ? 46.713 13.863 4.922 1.00 38.86 158 HIS B C 1
ATOM 1600 O O . HIS B 2 22 ? 47.522 14.682 5.350 1.00 35.92 158 HIS B O 1
ATOM 1607 N N . ASP B 2 23 ? 46.196 12.877 5.645 1.00 38.88 159 ASP B N 1
ATOM 1608 C CA . ASP B 2 23 ? 46.598 12.581 7.011 1.00 41.52 159 ASP B CA 1
ATOM 1609 C C . ASP B 2 23 ? 48.081 12.218 7.052 1.00 43.41 159 ASP B C 1
ATOM 1610 O O . ASP B 2 23 ? 48.854 12.810 7.804 1.00 41.34 159 ASP B O 1
ATOM 1615 N N . GLN B 2 24 ? 48.485 11.263 6.219 1.00 40.85 160 GLN B N 1
ATOM 1616 C CA . GLN B 2 24 ? 49.875 10.838 6.196 1.00 42.73 160 GLN B CA 1
ATOM 1617 C C . GLN B 2 24 ? 50.824 11.962 5.799 1.00 45.99 160 GLN B C 1
ATOM 1618 O O . GLN B 2 24 ? 51.945 12.024 6.295 1.00 47.18 160 GLN B O 1
ATOM 1624 N N . ARG B 2 25 ? 50.390 12.855 4.913 1.00 41.18 161 ARG B N 1
ATOM 1625 C CA . ARG B 2 25 ? 51.327 13.829 4.369 1.00 44.39 161 ARG B CA 1
ATOM 1626 C C . ARG B 2 25 ? 51.155 15.225 4.959 1.00 46.05 161 ARG B C 1
ATOM 1627 O O . ARG B 2 25 ? 51.826 16.167 4.524 1.00 46.96 161 ARG B O 1
ATOM 1635 N N . GLY B 2 26 ? 50.274 15.355 5.949 1.00 43.70 162 GLY B N 1
ATOM 1636 C CA . GLY B 2 26 ? 50.047 16.632 6.609 1.00 40.74 162 GLY B CA 1
ATOM 1637 C C . GLY B 2 26 ? 49.481 17.682 5.672 1.00 40.17 162 GLY B C 1
ATOM 1638 O O . GLY B 2 26 ? 49.831 18.860 5.756 1.00 41.97 162 GLY B O 1
ATOM 1639 N N . LEU B 2 27 ? 48.594 17.257 4.776 1.00 43.60 163 LEU B N 1
ATOM 1640 C CA . LEU B 2 27 ? 48.025 18.168 3.792 1.00 44.21 163 LEU B CA 1
ATOM 1641 C C . LEU B 2 27 ? 46.755 18.861 4.279 1.00 28.71 163 LEU B C 1
ATOM 1642 O O . LEU B 2 27 ? 46.275 19.802 3.641 1.00 35.80 163 LEU B O 1
ATOM 1647 N N . GLY B 2 28 ? 46.184 18.398 5.381 1.00 31.44 164 GLY B N 1
ATOM 1648 C CA . GLY B 2 28 ? 45.095 19.143 6.003 1.00 35.88 164 GLY B CA 1
ATOM 1649 C C . GLY B 2 28 ? 43.677 18.692 5.686 1.00 36.73 164 GLY B C 1
ATOM 1650 O O . GLY B 2 28 ? 43.451 17.633 5.111 1.00 38.72 164 GLY B O 1
ATOM 1651 N N . GLY B 2 29 ? 42.714 19.513 6.089 1.00 36.89 165 GLY B N 1
ATOM 1652 C CA . GLY B 2 29 ? 41.312 19.208 5.907 1.00 38.04 165 GLY B CA 1
ATOM 1653 C C . GLY B 2 29 ? 40.861 19.402 4.463 1.00 34.57 165 GLY B C 1
ATOM 1654 O O . GLY B 2 29 ? 41.447 20.170 3.701 1.00 34.51 165 GLY B O 1
ATOM 1655 N N . ILE B 2 30 ? 39.791 18.712 4.103 1.00 28.78 166 ILE B N 1
ATOM 1656 C CA . ILE B 2 30 ? 39.182 18.866 2.780 1.00 30.38 166 ILE B CA 1
ATOM 1657 C C . ILE B 2 30 ? 37.733 19.281 2.923 1.00 33.23 166 ILE B C 1
ATOM 1658 O O . ILE B 2 30 ? 36.956 18.582 3.575 1.00 33.58 166 ILE B O 1
ATOM 1663 N N . LEU B 2 31 ? 37.358 20.412 2.324 1.00 31.54 167 LEU B N 1
ATOM 1664 C CA . LEU B 2 31 ? 35.965 20.829 2.374 1.00 32.33 167 LEU B CA 1
ATOM 1665 C C . LEU B 2 31 ? 35.045 19.802 1.702 1.00 37.08 167 LEU B C 1
ATOM 1666 O O . LEU B 2 31 ? 35.355 19.280 0.629 1.00 35.99 167 LEU B O 1
ATOM 1671 N N . LEU B 2 32 ? 33.921 19.512 2.350 1.00 36.52 168 LEU B N 1
ATOM 1672 C CA . LEU B 2 32 ? 32.919 18.615 1.800 1.00 33.97 168 LEU B CA 1
ATOM 1673 C C . LEU B 2 32 ? 32.474 19.082 0.415 1.00 39.81 168 LEU B C 1
ATOM 1674 O O . LEU B 2 32 ? 32.306 18.261 -0.484 1.00 36.58 168 LEU B O 1
ATOM 1679 N N . GLU B 2 33 ? 32.287 20.388 0.236 1.00 35.80 169 GLU B N 1
ATOM 1680 C CA . GLU B 2 33 ? 31.752 20.871 -1.045 1.00 45.53 169 GLU B CA 1
ATOM 1681 C C . GLU B 2 33 ? 32.699 20.557 -2.212 1.00 39.03 169 GLU B C 1
ATOM 1682 O O . GLU B 2 33 ? 32.246 20.344 -3.326 1.00 39.99 169 GLU B O 1
ATOM 1688 N N . ASP B 2 34 ? 34.005 20.521 -1.960 1.00 36.23 170 ASP B N 1
ATOM 1689 C CA . ASP B 2 34 ? 34.966 20.159 -3.011 1.00 43.53 170 ASP B CA 1
ATOM 1690 C C . ASP B 2 34 ? 34.800 18.692 -3.398 1.00 45.65 170 ASP B C 1
ATOM 1691 O O . ASP B 2 34 ? 34.947 18.321 -4.563 1.00 47.91 170 ASP B O 1
ATOM 1696 N N . ILE B 2 35 ? 34.462 17.865 -2.419 1.00 42.13 171 ILE B N 1
ATOM 1697 C CA . ILE B 2 35 ? 34.208 16.455 -2.675 1.00 38.12 171 ILE B CA 1
ATOM 1698 C C . ILE B 2 35 ? 32.908 16.300 -3.456 1.00 41.48 171 ILE B C 1
ATOM 1699 O O . ILE B 2 35 ? 32.832 15.505 -4.399 1.00 41.33 171 ILE B O 1
ATOM 1704 N N . GLU B 2 36 ? 31.899 17.090 -3.095 1.00 39.08 172 GLU B N 1
ATOM 1705 C CA . GLU B 2 36 ? 30.598 17.024 -3.767 1.00 39.57 172 GLU B CA 1
ATOM 1706 C C . GLU B 2 36 ? 30.715 17.382 -5.239 1.00 45.35 172 GLU B C 1
ATOM 1707 O O . GLU B 2 36 ? 29.944 16.912 -6.081 1.00 46.25 172 GLU B O 1
ATOM 1713 N N . GLU B 2 37 ? 31.672 18.240 -5.549 1.00 44.09 173 GLU B N 1
ATOM 1714 C CA . GLU B 2 37 ? 31.877 18.638 -6.927 1.00 52.37 173 GLU B CA 1
ATOM 1715 C C . GLU B 2 37 ? 32.548 17.503 -7.704 1.00 44.25 173 GLU B C 1
ATOM 1716 O O . GLU B 2 37 ? 32.181 17.227 -8.848 1.00 42.82 173 GLU B O 1
ATOM 1722 N N . ALA B 2 38 ? 33.493 16.824 -7.057 1.00 42.19 174 ALA B N 1
ATOM 1723 C CA . ALA B 2 38 ? 34.294 15.772 -7.691 1.00 46.30 174 ALA B CA 1
ATOM 1724 C C . ALA B 2 38 ? 33.557 14.443 -7.881 1.00 47.17 174 ALA B C 1
ATOM 1725 O O . ALA B 2 38 ? 33.767 13.751 -8.873 1.00 46.32 174 ALA B O 1
ATOM 1727 N N . LEU B 2 39 ? 32.689 14.101 -6.938 1.00 49.28 175 LEU B N 1
ATOM 1728 C CA . LEU B 2 39 ? 32.154 12.752 -6.824 1.00 34.29 175 LEU B CA 1
ATOM 1729 C C . LEU B 2 39 ? 30.632 12.742 -6.917 1.00 43.46 175 LEU B C 1
ATOM 1730 O O . LEU B 2 39 ? 29.943 13.196 -5.990 1.00 43.85 175 LEU B O 1
ATOM 1735 N N . PRO B 2 40 ? 30.092 12.220 -8.031 1.00 40.23 176 PRO B N 1
ATOM 1736 C CA . PRO B 2 40 ? 28.637 12.120 -8.171 1.00 40.59 176 PRO B CA 1
ATOM 1737 C C . PRO B 2 40 ? 28.048 11.308 -7.026 1.00 40.33 176 PRO B C 1
ATOM 1738 O O . PRO B 2 40 ? 28.684 10.336 -6.595 1.00 40.16 176 PRO B O 1
ATOM 1742 N N . ASN B 2 41 ? 26.875 11.703 -6.542 1.00 41.21 177 ASN B N 1
ATOM 1743 C CA . ASN B 2 41 ? 26.214 10.982 -5.463 1.00 41.35 177 ASN B CA 1
ATOM 1744 C C . ASN B 2 41 ? 27.146 10.809 -4.260 1.00 40.51 177 ASN B C 1
ATOM 1745 O O . ASN B 2 41 ? 27.155 9.758 -3.620 1.00 45.71 177 ASN B O 1
ATOM 1750 N N . SER B 2 42 ? 27.945 11.834 -3.975 1.00 40.07 178 SER B N 1
ATOM 1751 C CA . SER B 2 42 ? 28.918 11.775 -2.887 1.00 42.74 178 SER B CA 1
ATOM 1752 C C . SER B 2 42 ? 28.308 11.331 -1.556 1.00 46.98 178 SER B C 1
ATOM 1753 O O . SER B 2 42 ? 29.007 10.790 -0.707 1.00 46.75 178 SER B O 1
ATOM 1756 N N . GLN B 2 43 ? 27.014 11.558 -1.363 1.00 52.47 179 GLN B N 1
ATOM 1757 C CA . GLN B 2 43 ? 26.401 11.212 -0.079 1.00 56.44 179 GLN B CA 1
ATOM 1758 C C . GLN B 2 43 ? 26.450 9.710 0.207 1.00 51.79 179 GLN B C 1
ATOM 1759 O O . GLN B 2 43 ? 26.638 9.303 1.347 1.00 55.85 179 GLN B O 1
ATOM 1765 N N . LYS B 2 44 ? 26.293 8.898 -0.832 1.00 51.22 180 LYS B N 1
ATOM 1766 C CA . LYS B 2 44 ? 26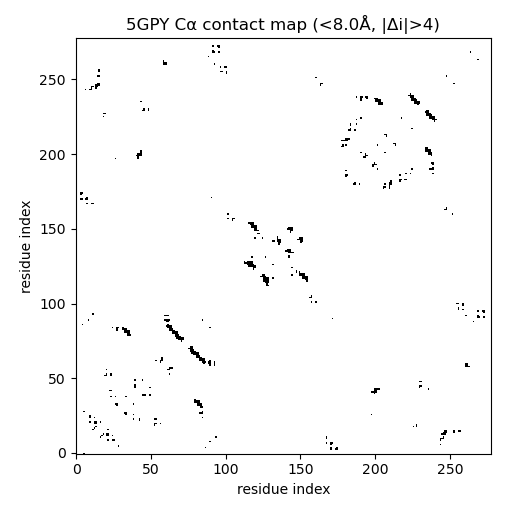.418 7.448 -0.732 1.00 50.69 180 LYS B CA 1
ATOM 1767 C C . LYS B 2 44 ? 27.808 7.046 -0.256 1.00 48.28 180 LYS B C 1
ATOM 1768 O O . LYS B 2 44 ? 27.948 6.281 0.712 1.00 44.43 180 LYS B O 1
ATOM 1774 N N . ALA B 2 45 ? 28.840 7.540 -0.939 1.00 43.00 181 ALA B N 1
ATOM 1775 C CA . ALA B 2 45 ? 30.217 7.165 -0.578 1.00 46.11 181 ALA B CA 1
ATOM 1776 C C . ALA B 2 45 ? 30.563 7.622 0.831 1.00 45.75 181 ALA B C 1
ATOM 1777 O O . ALA B 2 45 ? 31.140 6.863 1.618 1.00 54.96 181 ALA B O 1
ATOM 1779 N N . VAL B 2 46 ? 30.226 8.868 1.148 1.00 40.36 182 VAL B N 1
ATOM 1780 C CA . VAL B 2 46 ? 30.579 9.420 2.447 1.00 41.28 182 VAL B CA 1
ATOM 1781 C C . VAL B 2 46 ? 29.896 8.620 3.560 1.00 46.20 182 VAL B C 1
ATOM 1782 O O . VAL B 2 46 ? 30.531 8.270 4.547 1.00 46.64 182 VAL B O 1
ATOM 1786 N N . LYS B 2 47 ? 28.617 8.295 3.383 1.00 49.98 183 LYS B N 1
ATOM 1787 C CA . LYS B 2 47 ? 27.906 7.509 4.387 1.00 56.01 183 LYS B CA 1
ATOM 1788 C C . LYS B 2 47 ? 28.483 6.109 4.530 1.00 56.70 183 LYS B C 1
ATOM 1789 O O . LYS B 2 47 ? 28.631 5.613 5.645 1.00 56.67 183 LYS B O 1
ATOM 1795 N N . ALA B 2 48 ? 28.797 5.477 3.400 1.00 53.29 184 ALA B N 1
ATOM 1796 C CA . ALA B 2 48 ? 29.368 4.134 3.385 1.00 49.02 184 ALA B CA 1
ATOM 1797 C C . ALA B 2 48 ? 30.647 4.041 4.216 1.00 57.68 184 ALA B C 1
ATOM 1798 O O . ALA B 2 48 ? 30.903 3.027 4.879 1.00 58.02 184 ALA B O 1
ATOM 1800 N N . LEU B 2 49 ? 31.442 5.108 4.188 1.00 54.55 185 LEU B N 1
ATOM 1801 C CA . LEU B 2 49 ? 32.730 5.112 4.858 1.00 48.27 185 LEU B CA 1
ATOM 1802 C C . LEU B 2 49 ? 32.592 5.315 6.360 1.00 51.47 185 LEU B C 1
ATOM 1803 O O . LEU B 2 49 ? 33.557 5.130 7.092 1.00 49.64 185 LEU B O 1
ATOM 1808 N N . GLY B 2 50 ? 31.406 5.711 6.811 1.00 53.77 186 GLY B N 1
ATOM 1809 C CA . GLY B 2 50 ? 31.104 5.776 8.240 1.00 49.35 186 GLY B CA 1
ATOM 1810 C C . GLY B 2 50 ? 32.095 6.572 9.073 1.00 52.00 186 GLY B C 1
ATOM 1811 O O . GLY B 2 50 ? 32.455 7.692 8.711 1.00 53.25 186 GLY B O 1
ATOM 1812 N N . ASP B 2 51 ? 32.557 5.995 10.182 1.00 46.26 187 ASP B N 1
ATOM 1813 C CA . ASP B 2 51 ? 33.414 6.733 11.104 1.00 50.36 187 ASP B CA 1
ATOM 1814 C C . ASP B 2 51 ? 34.881 6.725 10.675 1.00 44.62 187 ASP B C 1
ATOM 1815 O O . ASP B 2 51 ? 35.766 7.077 11.452 1.00 52.86 187 ASP B O 1
ATOM 1820 N N . GLN B 2 52 ? 35.145 6.345 9.434 1.00 46.40 188 GLN B N 1
ATOM 1821 C CA . GLN B 2 52 ? 36.491 6.494 8.892 1.00 43.17 188 GLN B CA 1
ATOM 1822 C C . GLN B 2 52 ? 36.772 7.958 8.557 1.00 40.61 188 GLN B C 1
ATOM 1823 O O . GLN B 2 52 ? 37.914 8.352 8.292 1.00 45.71 188 GLN B O 1
ATOM 1829 N N . ILE B 2 53 ? 35.719 8.763 8.571 1.00 34.09 189 ILE B N 1
ATOM 1830 C CA . ILE B 2 53 ? 35.847 10.187 8.313 1.00 37.33 189 ILE B CA 1
ATOM 1831 C C . ILE B 2 53 ? 35.498 10.991 9.544 1.00 45.05 189 ILE B C 1
ATOM 1832 O O . ILE B 2 53 ? 34.544 10.666 10.240 1.00 41.13 189 ILE B O 1
ATOM 1837 N N . LEU B 2 54 ? 36.259 12.044 9.812 1.00 46.25 190 LEU B N 1
ATOM 1838 C CA . LEU B 2 54 ? 35.880 12.981 10.861 1.00 37.62 190 LEU B CA 1
ATOM 1839 C C . LEU B 2 54 ? 35.389 14.288 10.229 1.00 41.83 190 LEU B C 1
ATOM 1840 O O . LEU B 2 54 ? 35.980 14.793 9.260 1.00 36.31 190 LEU B O 1
ATOM 1845 N N . PHE B 2 55 ? 34.300 14.820 10.777 1.00 41.54 191 PHE B N 1
ATOM 1846 C CA . PHE B 2 55 ? 33.676 16.039 10.281 1.00 36.69 191 PHE B CA 1
ATOM 1847 C C . PHE B 2 55 ? 33.806 17.181 11.267 1.00 44.31 191 PHE B C 1
ATOM 1848 O O . PHE B 2 55 ? 33.480 17.030 12.442 1.00 49.32 191 PHE B O 1
ATOM 1856 N N . VAL B 2 56 ? 34.270 18.326 10.790 1.00 37.40 192 VAL B N 1
ATOM 1857 C CA . VAL B 2 56 ? 34.218 19.546 11.578 1.00 38.13 192 VAL B CA 1
ATOM 1858 C C . VAL B 2 56 ? 33.292 20.536 10.910 1.00 44.04 192 VAL B C 1
ATOM 1859 O O . VAL B 2 56 ? 33.366 20.719 9.687 1.00 42.00 192 VAL B O 1
ATOM 1863 N N . ASN B 2 57 ? 32.416 21.153 11.703 1.00 38.75 193 ASN B N 1
ATOM 1864 C CA . ASN B 2 57 ? 31.526 22.201 11.226 1.00 42.25 193 ASN B CA 1
ATOM 1865 C C . ASN B 2 57 ? 32.129 23.579 11.427 1.00 48.16 193 ASN B C 1
ATOM 1866 O O . ASN B 2 57 ? 32.522 23.934 12.529 1.00 56.84 193 ASN B O 1
ATOM 1871 N N . ARG B 2 58 ? 32.205 24.358 10.359 1.00 43.19 194 ARG B N 1
ATOM 1872 C CA . ARG B 2 58 ? 32.609 25.749 10.487 1.00 45.40 194 ARG B CA 1
ATOM 1873 C C . ARG B 2 58 ? 31.382 26.568 10.848 1.00 53.58 194 ARG B C 1
ATOM 1874 O O . ARG B 2 58 ? 30.269 26.071 10.732 1.00 59.66 194 ARG B O 1
ATOM 1882 N N . PRO B 2 59 ? 31.583 27.818 11.309 1.00 58.02 195 PRO B N 1
ATOM 1883 C CA . PRO B 2 59 ? 30.488 28.766 11.540 1.00 57.47 195 PRO B CA 1
ATOM 1884 C C . PRO B 2 59 ? 29.570 29.018 10.336 1.00 58.94 195 PRO B C 1
ATOM 1885 O O . PRO B 2 59 ? 28.391 29.311 10.542 1.00 60.11 195 PRO B O 1
ATOM 1889 N N . ASP B 2 60 ? 30.081 28.922 9.111 1.00 59.25 196 ASP B N 1
ATOM 1890 C CA . ASP B 2 60 ? 29.217 29.113 7.947 1.00 58.98 196 ASP B CA 1
ATOM 1891 C C . ASP B 2 60 ? 28.504 27.820 7.538 1.00 63.84 196 ASP B C 1
ATOM 1892 O O . ASP B 2 60 ? 27.876 27.755 6.481 1.00 67.07 196 ASP B O 1
ATOM 1897 N N . LYS B 2 61 ? 28.613 26.808 8.397 1.00 61.99 197 LYS B N 1
ATOM 1898 C CA . LYS B 2 61 ? 28.009 25.477 8.237 1.00 56.54 197 LYS B CA 1
ATOM 1899 C C . LYS B 2 61 ? 28.601 24.651 7.093 1.00 53.10 197 LYS B C 1
ATOM 1900 O O . LYS B 2 61 ? 28.050 23.613 6.736 1.00 61.17 197 LYS B O 1
ATOM 1906 N N . LYS B 2 62 ? 29.731 25.084 6.542 1.00 46.52 198 LYS B N 1
ATOM 1907 C CA . LYS B 2 62 ? 30.490 24.212 5.645 1.00 45.66 198 LYS B CA 1
ATOM 1908 C C . LYS B 2 62 ? 31.182 23.116 6.464 1.00 46.40 198 LYS B C 1
ATOM 1909 O O . LYS B 2 62 ? 31.650 23.361 7.576 1.00 43.01 198 LYS B O 1
ATOM 1915 N N . LYS B 2 63 ? 31.260 21.919 5.905 1.00 39.50 199 LYS B N 1
ATOM 1916 C CA . LYS B 2 63 ? 31.839 20.790 6.608 1.00 39.63 199 LYS B CA 1
ATOM 1917 C C . LYS B 2 63 ? 33.242 20.488 6.110 1.00 38.10 199 LYS B C 1
ATOM 1918 O O . LYS B 2 63 ? 33.506 20.524 4.907 1.00 38.56 199 LYS B O 1
ATOM 1924 N N . ILE B 2 64 ? 34.141 20.187 7.037 1.00 32.41 200 ILE B N 1
ATOM 1925 C CA . ILE B 2 64 ? 35.494 19.808 6.674 1.00 34.82 200 ILE B CA 1
ATOM 1926 C C . ILE B 2 64 ? 35.719 18.338 6.996 1.00 39.73 200 ILE B C 1
ATOM 1927 O O . ILE B 2 64 ? 35.322 17.875 8.074 1.00 39.89 200 ILE B O 1
ATOM 1932 N N . LEU B 2 65 ? 36.395 17.621 6.095 1.00 32.74 201 LEU B N 1
ATOM 1933 C CA . LEU B 2 65 ? 36.610 16.183 6.264 1.00 31.35 201 LEU B CA 1
ATOM 1934 C C . LEU B 2 65 ? 38.061 15.875 6.581 1.00 34.81 201 LEU B C 1
ATOM 1935 O O . LEU B 2 65 ? 38.985 16.432 5.964 1.00 33.52 201 LEU B O 1
ATOM 1940 N N . PHE B 2 66 ? 38.243 14.955 7.519 1.00 31.92 202 PHE B N 1
ATOM 1941 C CA . PHE B 2 66 ? 39.553 14.483 7.968 1.00 29.00 202 PHE B CA 1
ATOM 1942 C C . PHE B 2 66 ? 39.524 12.966 8.058 1.00 29.66 202 PHE B C 1
ATOM 1943 O O . PHE B 2 66 ? 38.519 12.378 8.446 1.00 35.01 202 PHE B O 1
ATOM 1951 N N . PHE B 2 67 ? 40.627 12.334 7.699 1.00 31.69 203 PHE B N 1
ATOM 1952 C CA . PHE B 2 67 ? 40.769 10.922 7.948 1.00 30.32 203 PHE B CA 1
ATOM 1953 C C . PHE B 2 67 ? 40.703 10.662 9.460 1.00 40.98 203 PHE B C 1
ATOM 1954 O O . PHE B 2 67 ? 41.346 11.367 10.236 1.00 36.65 203 PHE B O 1
ATOM 1962 N N . ASN B 2 68 ? 39.926 9.667 9.869 1.00 35.29 204 ASN B N 1
ATOM 1963 C CA . ASN B 2 68 ? 39.935 9.235 11.259 1.00 38.63 204 ASN B CA 1
ATOM 1964 C C . ASN B 2 68 ? 40.970 8.159 11.484 1.00 40.52 204 ASN B C 1
ATOM 1965 O O . ASN B 2 68 ? 40.750 7.012 11.122 1.00 39.95 204 ASN B O 1
ATOM 1970 N N . ASP B 2 69 ? 42.099 8.529 12.082 1.00 42.28 205 ASP B N 1
ATOM 1971 C CA . ASP B 2 69 ? 43.055 7.541 12.567 1.00 46.74 205 ASP B CA 1
ATOM 1972 C C . ASP B 2 69 ? 42.565 6.965 13.895 1.00 55.86 205 ASP B C 1
ATOM 1973 O O . ASP B 2 69 ? 42.499 7.663 14.911 1.00 52.72 205 ASP B O 1
ATOM 1978 N N . LYS B 2 70 ? 42.246 5.679 13.885 1.00 57.45 206 LYS B N 1
ATOM 1979 C CA . LYS B 2 70 ? 41.698 5.031 15.063 1.00 56.91 206 LYS B CA 1
ATOM 1980 C C . LYS B 2 70 ? 42.781 4.419 15.957 1.00 63.57 206 LYS B C 1
ATOM 1981 O O . LYS B 2 70 ? 42.478 3.661 16.871 1.00 66.50 206 LYS B O 1
ATOM 1987 N N . SER B 2 71 ? 44.038 4.754 15.688 1.00 63.41 207 SER B N 1
ATOM 1988 C CA . SER B 2 71 ? 45.138 4.263 16.506 1.00 72.70 207 SER B CA 1
ATOM 1989 C C . SER B 2 71 ? 44.966 4.797 17.907 1.00 78.80 207 SER B C 1
ATOM 1990 O O . SER B 2 71 ? 44.854 4.038 18.867 1.00 84.86 207 SER B O 1
ATOM 1993 N N . CYS B 2 72 ? 44.933 6.116 18.023 1.00 77.36 208 CYS B N 1
ATOM 1994 C CA . CYS B 2 72 ? 44.528 6.706 19.277 1.00 73.24 208 CYS B CA 1
ATOM 1995 C C . CYS B 2 72 ? 43.019 6.885 19.216 1.00 70.34 208 CYS B C 1
ATOM 1996 O O . CYS B 2 72 ? 42.482 7.664 18.414 1.00 69.68 208 CYS B O 1
ATOM 1999 N N . GLN B 2 73 ? 42.355 6.067 20.023 1.00 54.86 209 GLN B N 1
ATOM 2000 C CA . GLN B 2 73 ? 40.939 6.169 20.296 1.00 51.73 209 GLN B CA 1
ATOM 2001 C C . GLN B 2 73 ? 40.797 6.048 21.801 1.00 50.69 209 GLN B C 1
ATOM 2002 O O . GLN B 2 73 ? 41.266 5.081 22.398 1.00 57.91 209 GLN B O 1
ATOM 2008 N N . PHE B 2 74 ? 40.184 7.040 22.419 1.00 46.93 210 PHE B N 1
ATOM 2009 C CA . PHE B 2 74 ? 39.954 6.995 23.858 1.00 45.30 210 PHE B CA 1
ATOM 2010 C C . PHE B 2 74 ? 38.749 7.850 24.158 1.00 48.67 210 PHE B C 1
ATOM 2011 O O . PHE B 2 74 ? 38.612 8.938 23.593 1.00 43.84 210 PHE B O 1
ATOM 2019 N N . SER B 2 75 ? 37.872 7.371 25.030 1.00 49.44 211 SER B N 1
ATOM 2020 C CA . SER B 2 75 ? 36.686 8.148 25.374 1.00 52.05 211 SER B CA 1
ATOM 2021 C C . SER B 2 75 ? 36.152 7.819 26.760 1.00 51.04 211 SER B C 1
ATOM 2022 O O . SER B 2 75 ? 36.367 6.725 27.283 1.00 56.05 211 SER B O 1
ATOM 2025 N N . VAL B 2 76 ? 35.460 8.782 27.360 1.00 52.41 212 VAL B N 1
ATOM 2026 C CA . VAL B 2 76 ? 34.850 8.592 28.675 1.00 51.60 212 VAL B CA 1
ATOM 2027 C C . VAL B 2 76 ? 33.404 9.095 28.680 1.00 56.94 212 VAL B C 1
ATOM 2028 O O . VAL B 2 76 ? 33.019 9.888 27.817 1.00 55.48 212 VAL B O 1
ATOM 2032 N N . ASP B 2 77 ? 32.614 8.628 29.650 1.00 63.97 213 ASP B N 1
ATOM 2033 C CA . ASP B 2 77 ? 31.279 9.167 29.907 1.00 63.19 213 ASP B CA 1
ATOM 2034 C C . ASP B 2 77 ? 31.295 10.687 29.953 1.00 65.93 213 ASP B C 1
ATOM 2035 O O . ASP B 2 77 ? 32.253 11.289 30.441 1.00 65.63 213 ASP B O 1
ATOM 2040 N N . GLU B 2 78 ? 30.233 11.312 29.461 1.00 58.78 214 GLU B N 1
ATOM 2041 C CA . GLU B 2 78 ? 30.175 12.768 29.454 1.00 62.03 214 GLU B CA 1
ATOM 2042 C C . GLU B 2 78 ? 30.192 13.362 30.863 1.00 49.72 214 GLU B C 1
ATOM 2043 O O . GLU B 2 78 ? 30.671 14.481 31.048 1.00 52.58 214 GLU B O 1
ATOM 2049 N N . GLU B 2 79 ? 29.682 12.631 31.851 1.00 49.34 215 GLU B N 1
ATOM 2050 C CA . GLU B 2 79 ? 29.790 13.098 33.244 1.00 59.51 215 GLU B CA 1
ATOM 2051 C C . GLU B 2 79 ? 31.258 13.324 33.637 1.00 50.83 215 GLU B C 1
ATOM 2052 O O . GLU B 2 79 ? 31.586 14.304 34.303 1.00 46.94 215 GLU B O 1
ATOM 2058 N N . PHE B 2 80 ? 32.141 12.436 33.193 1.00 46.65 216 PHE B N 1
ATOM 2059 C CA . PHE B 2 80 ? 33.569 12.626 33.415 1.00 39.08 216 PHE B CA 1
ATOM 2060 C C . PHE B 2 80 ? 34.141 13.746 32.565 1.00 40.96 216 PHE B C 1
ATOM 2061 O O . PHE B 2 80 ? 35.092 14.392 32.982 1.00 41.01 216 PHE B O 1
ATOM 2069 N N . GLN B 2 81 ? 33.561 13.992 31.390 1.00 42.79 217 GLN B N 1
ATOM 2070 C CA . GLN B 2 81 ? 33.988 15.126 30.584 1.00 38.87 217 GLN B CA 1
ATOM 2071 C C . GLN B 2 81 ? 33.620 16.424 31.282 1.00 43.41 217 GLN B C 1
ATOM 2072 O O . GLN B 2 81 ? 34.405 17.373 31.319 1.00 41.97 217 GLN B O 1
ATOM 2078 N N . LYS B 2 82 ? 32.415 16.480 31.831 1.00 43.80 218 LYS B N 1
ATOM 2079 C CA . LYS B 2 82 ? 31.976 17.721 32.455 1.00 48.88 218 LYS B CA 1
ATOM 2080 C C . LYS B 2 82 ? 32.754 17.937 33.748 1.00 44.68 218 LYS B C 1
ATOM 2081 O O . LYS B 2 82 ? 33.141 19.062 34.068 1.00 45.73 218 LYS B O 1
ATOM 2087 N N . LEU B 2 83 ? 33.014 16.847 34.459 1.00 38.50 219 LEU B N 1
ATOM 2088 C CA . LEU B 2 83 ? 33.806 16.881 35.679 1.00 40.99 219 LEU B CA 1
ATOM 2089 C C . LEU B 2 83 ? 35.218 17.406 35.412 1.00 44.17 219 LEU B C 1
ATOM 2090 O O . LEU B 2 83 ? 35.744 18.235 36.166 1.00 39.64 219 LEU B O 1
ATOM 2095 N N . TRP B 2 84 ? 35.831 16.920 34.333 1.00 40.67 220 TRP B N 1
ATOM 2096 C CA . TRP B 2 84 ? 37.155 17.383 33.935 1.00 33.08 220 TRP B CA 1
ATOM 2097 C C . TRP B 2 84 ? 37.146 18.892 33.721 1.00 44.64 220 TRP B C 1
ATOM 2098 O O . TRP B 2 84 ? 38.039 19.611 34.190 1.00 39.92 220 TRP B O 1
ATOM 2109 N N . ARG B 2 85 ? 36.136 19.367 32.998 1.00 38.34 221 ARG B N 1
ATOM 2110 C CA . ARG B 2 85 ? 36.004 20.793 32.739 1.00 36.70 221 ARG B CA 1
ATOM 2111 C C . ARG B 2 85 ? 35.805 21.607 34.012 1.00 39.61 221 ARG B C 1
ATOM 2112 O O . ARG B 2 85 ? 36.185 22.771 34.068 1.00 39.52 221 ARG B O 1
ATOM 2120 N N . SER B 2 86 ? 35.227 20.989 35.037 1.00 41.82 222 SER B N 1
ATOM 2121 C CA . SER B 2 86 ? 34.903 21.702 36.263 1.00 46.97 222 SER B CA 1
ATOM 2122 C C . SER B 2 86 ? 36.131 21.942 37.137 1.00 47.46 222 SER B C 1
ATOM 2123 O O . SER B 2 86 ? 36.055 22.682 38.117 1.00 43.37 222 SER B O 1
ATOM 2126 N N . VAL B 2 87 ? 37.253 21.305 36.808 1.00 48.69 223 VAL B N 1
ATOM 2127 C CA . VAL B 2 87 ? 38.484 21.549 37.564 1.00 48.66 223 VAL B CA 1
ATOM 2128 C C . VAL B 2 87 ? 39.276 22.627 36.838 1.00 50.80 223 VAL B C 1
ATOM 2129 O O . VAL B 2 87 ? 39.944 22.360 35.845 1.00 50.22 223 VAL B O 1
ATOM 2133 N N . THR B 2 88 ? 39.169 23.848 37.342 1.00 51.13 224 THR B N 1
ATOM 2134 C CA . THR B 2 88 ? 39.793 25.037 36.763 1.00 50.92 224 THR B CA 1
ATOM 2135 C C . THR B 2 88 ? 41.305 25.067 36.889 1.00 46.61 224 THR B C 1
ATOM 2136 O O . THR B 2 88 ? 41.840 24.899 37.986 1.00 51.63 224 THR B O 1
ATOM 2140 N N . VAL B 2 89 ? 42.006 25.333 35.793 1.00 41.33 225 VAL B N 1
ATOM 2141 C CA . VAL B 2 89 ? 43.446 25.521 35.878 1.00 42.36 225 VAL B CA 1
ATOM 2142 C C . VAL B 2 89 ? 43.907 26.773 35.154 1.00 45.18 225 VAL B C 1
ATOM 2143 O O . VAL B 2 89 ? 45.064 27.174 35.278 1.00 56.11 225 VAL B O 1
ATOM 2147 N N . ASP B 2 90 ? 43.007 27.406 34.408 1.00 52.30 226 ASP B N 1
ATOM 2148 C CA . ASP B 2 90 ? 43.409 28.537 33.571 1.00 61.31 226 ASP B CA 1
ATOM 2149 C C . ASP B 2 90 ? 43.833 29.746 34.400 1.00 64.83 226 ASP B C 1
ATOM 2150 O O . ASP B 2 90 ? 44.668 30.548 33.978 1.00 63.83 226 ASP B O 1
ATOM 2155 N N . SER B 2 91 ? 43.260 29.868 35.589 1.00 63.77 227 SER B N 1
ATOM 2156 C CA . SER B 2 91 ? 43.574 30.981 36.470 1.00 74.04 227 SER B CA 1
ATOM 2157 C C . SER B 2 91 ? 44.797 30.705 37.349 1.00 75.62 227 SER B C 1
ATOM 2158 O O . SER B 2 91 ? 45.256 31.585 38.070 1.00 79.30 227 SER B O 1
ATOM 2161 N N . MET B 2 92 ? 45.329 29.486 37.276 1.00 70.45 228 MET B N 1
ATOM 2162 C CA . MET B 2 92 ? 46.388 29.053 38.187 1.00 65.00 228 MET B CA 1
ATOM 2163 C C . MET B 2 92 ? 47.802 29.166 37.660 1.00 64.92 228 MET B C 1
ATOM 2164 O O . MET B 2 92 ? 48.089 28.831 36.513 1.00 66.57 228 MET B O 1
ATOM 2169 N N . ASP B 2 93 ? 48.682 29.614 38.543 1.00 65.75 229 ASP B N 1
ATOM 2170 C CA . ASP B 2 93 ? 50.120 29.561 38.349 1.00 69.86 229 ASP B CA 1
ATOM 2171 C C . ASP B 2 93 ? 50.555 28.111 38.178 1.00 63.33 229 ASP B C 1
ATOM 2172 O O . ASP B 2 93 ? 50.011 27.217 38.832 1.00 58.70 229 ASP B O 1
ATOM 2177 N N . GLU B 2 94 ? 51.534 27.872 37.313 1.00 63.86 230 GLU B N 1
ATOM 2178 C CA . GLU B 2 94 ? 52.042 26.518 37.112 1.00 65.75 230 GLU B CA 1
ATOM 2179 C C . GLU B 2 94 ? 52.673 25.999 38.394 1.00 68.52 230 GLU B C 1
ATOM 2180 O O . GLU B 2 94 ? 52.580 24.812 38.712 1.00 68.29 230 GLU B O 1
ATOM 2186 N N . GLU B 2 95 ? 53.310 26.907 39.124 1.00 70.76 231 GLU B N 1
ATOM 2187 C CA . GLU B 2 95 ? 53.956 26.583 40.389 1.00 71.41 231 GLU B CA 1
ATOM 2188 C C . GLU B 2 95 ? 52.921 26.069 41.372 1.00 65.97 231 GLU B C 1
ATOM 2189 O O . GLU B 2 95 ? 53.152 25.089 42.074 1.00 67.64 231 GLU B O 1
ATOM 2195 N N . LYS B 2 96 ? 51.770 26.729 41.397 1.00 61.92 232 LYS B N 1
ATOM 2196 C CA . LYS B 2 96 ? 50.685 26.353 42.286 1.00 56.42 232 LYS B CA 1
ATOM 2197 C C . LYS B 2 96 ? 50.190 24.936 42.000 1.00 62.91 232 LYS B C 1
ATOM 2198 O O . LYS B 2 96 ? 49.841 24.198 42.923 1.00 56.79 232 LYS B O 1
ATOM 2204 N N . ILE B 2 97 ? 50.158 24.561 40.721 1.00 57.26 233 ILE B N 1
ATOM 2205 C CA . ILE B 2 97 ? 49.773 23.209 40.324 1.00 51.56 233 ILE B CA 1
ATOM 2206 C C . ILE B 2 97 ? 50.763 22.193 40.875 1.00 53.92 233 ILE B C 1
ATOM 2207 O O . ILE B 2 97 ? 50.371 21.172 41.445 1.00 48.17 233 ILE B O 1
ATOM 2212 N N . GLU B 2 98 ? 52.050 22.482 40.707 1.00 59.42 234 GLU B N 1
ATOM 2213 C CA . GLU B 2 98 ? 53.105 21.630 41.249 1.00 62.48 234 GLU B CA 1
ATOM 2214 C C . GLU B 2 98 ? 53.040 21.518 42.770 1.00 61.08 234 GLU B C 1
ATOM 2215 O O . GLU B 2 98 ? 53.319 20.455 43.331 1.00 54.84 234 GLU B O 1
ATOM 2221 N N . GLU B 2 99 ? 52.690 22.613 43.439 1.00 55.89 235 GLU B N 1
ATOM 2222 C CA . GLU B 2 99 ? 52.606 22.583 44.900 1.00 60.04 235 GLU B CA 1
ATOM 2223 C C . GLU B 2 99 ? 51.544 21.572 45.301 1.00 61.06 235 GLU B C 1
ATOM 2224 O O . GLU B 2 99 ? 51.779 20.733 46.169 1.00 56.99 235 GLU B O 1
ATOM 2230 N N . TYR B 2 100 ? 50.391 21.642 44.636 1.00 57.09 236 TYR B N 1
ATOM 2231 C CA . TYR B 2 100 ? 49.297 20.724 44.904 1.00 53.35 236 TYR B CA 1
ATOM 2232 C C . TYR B 2 100 ? 49.722 19.275 44.767 1.00 53.21 236 TYR B C 1
ATOM 2233 O O . TYR B 2 100 ? 49.423 18.446 45.631 1.00 49.85 236 TYR B O 1
ATOM 2242 N N . LEU B 2 101 ? 50.377 18.969 43.650 1.00 51.10 237 LEU B N 1
ATOM 2243 C CA . LEU B 2 101 ? 50.829 17.612 43.383 1.00 48.23 237 LEU B CA 1
ATOM 2244 C C . LEU B 2 101 ? 51.760 17.122 44.504 1.00 54.00 237 LEU B C 1
ATOM 2245 O O . LEU B 2 101 ? 51.636 15.994 44.985 1.00 52.25 237 LEU B O 1
ATOM 2250 N N . LYS B 2 102 ? 52.671 17.977 44.943 1.00 54.65 238 LYS B N 1
ATOM 2251 C CA . LYS B 2 102 ? 53.565 17.591 46.031 1.00 73.17 238 LYS B CA 1
ATOM 2252 C C . LYS B 2 102 ? 52.822 17.437 47.363 1.00 59.80 238 LYS B C 1
ATOM 2253 O O . LYS B 2 102 ? 53.034 16.460 48.080 1.00 63.82 238 LYS B O 1
ATOM 2259 N N . ARG B 2 103 ? 51.956 18.390 47.688 1.00 59.07 239 ARG B N 1
ATOM 2260 C CA . ARG B 2 103 ? 51.078 18.280 48.857 1.00 69.49 239 ARG B CA 1
ATOM 2261 C C . ARG B 2 103 ? 50.372 16.917 48.942 1.00 69.72 239 ARG B C 1
ATOM 2262 O O . ARG B 2 103 ? 50.236 16.351 50.029 1.00 80.88 239 ARG B O 1
ATOM 2270 N N . GLN B 2 104 ? 49.916 16.401 47.797 1.00 58.71 240 GLN B N 1
ATOM 2271 C CA . GLN B 2 104 ? 49.165 15.147 47.780 1.00 53.21 240 GLN B CA 1
ATOM 2272 C C . GLN B 2 104 ? 50.050 13.925 47.585 1.00 54.63 240 GLN B C 1
ATOM 2273 O O . GLN B 2 104 ? 49.575 12.791 47.633 1.00 54.34 240 GLN B O 1
ATOM 2279 N N . GLY B 2 105 ? 51.341 14.161 47.386 1.00 56.67 241 GLY B N 1
ATOM 2280 C CA . GLY B 2 105 ? 52.289 13.074 47.252 1.00 63.94 241 GLY B CA 1
ATOM 2281 C C . GLY B 2 105 ? 52.474 12.529 45.847 1.00 61.84 241 GLY B C 1
ATOM 2282 O O . GLY B 2 105 ? 52.860 11.369 45.677 1.00 63.51 241 GLY B O 1
ATOM 2283 N N . ILE B 2 106 ? 52.216 13.362 44.841 1.00 58.56 242 ILE B N 1
ATOM 2284 C CA . ILE B 2 106 ? 52.352 12.949 43.442 1.00 59.74 242 ILE B CA 1
ATOM 2285 C C . ILE B 2 106 ? 53.128 13.970 42.618 1.00 59.29 242 ILE B C 1
ATOM 2286 O O . ILE B 2 106 ? 54.304 14.234 42.868 1.00 55.20 242 ILE B O 1
#

Organism: Homo sapiens (NCBI:txid9606)

Secondary structure (DSSP, 8-state):
--HHHHHHHHHHHHHHS-HHHHHHHHHHHHSSSEEHHHHHHHHT--HHHHHHHHHHHHHTTSEEEEEEEEE-TTS-EEEEEEEEE-HHHHHHHHHHHHHHHHHHHHHHHHHHHS---EE-TTT--EE-HHHHHTTEETTTTEEB-TTT-PBPEE--HHHHHHHHHHHHHHHHHHT--/-----SHHHHHHHHHHHHHHT---EEHHHHHHHSTTHHHHHHHTGGGEEEEE-TTS-EEEEE---SS-----HHHHHHHHTS--TTS-HHHHHHHHHHHT-

Solvent-accessible surface area: 16735 Å² total; per-residue (Å²): 108,87,66,19,32,72,91,0,0,43,42,0,0,57,3,8,28,36,77,51,26,6,14,0,0,34,16,7,26,133,60,98,62,12,66,20,70,57,0,19,117,49,3,70,9,32,151,161,22,1,101,69,7,0,76,69,1,78,21,21,22,0,0,74,40,171,101,119,93,77,102,36,121,110,52,144,100,29,179,56,36,22,3,39,15,33,35,198,12,0,26,27,0,0,57,20,4,3,10,54,0,59,88,135,5,66,40,70,78,132,74,75,89,91,120,48,2,24,95,1,70,101,58,65,29,66,13,23,81,148,80,2,103,164,10,97,32,93,166,81,44,28,63,77,1,80,144,49,109,42,100,16,100,117,129,119,68,36,54,116,0,64,130,32,0,97,53,0,70,42,10,19,180,98,24,136,167,162,46,146,4,204,51,98,153,30,0,45,158,38,2,38,48,22,63,110,146,23,78,19,2,0,21,36,77,23,0,87,131,29,7,112,104,11,141,149,10,19,168,64,9,39,90,64,4,37,79,4,92,53,89,74,170,80,81,0,0,19,45,20,56,85,91,14,106,25,90,11,35,114,85,0,48,132,34,1,130,77,20,76,2,96,97,29,91,55,107,123,2,62,95,30,8,160,186,68,65,92